Protein AF-0000000085950289 (afdb_homodimer)

Foldseek 3Di:
DVVVLVVLLLVLLLLLQLLVLLLCVLLVVLVPDDDPDPDPVVSVVVSVVVSCVGCSNVVSVVSNVVSVVSLVVSVVRDPPLASVLSSVLSNNVSNLVNCVVVPHPQDDPVSVVVSVVSNVVSVVSNVVD/DVVVLVVLLLVLLLLLQLLVLLLCVLLVVLVPDDDPDPDPVVSVVVSVVVSCVGCSNVVSVVSNVVSVVSLVVSVVRDPPLQRVLSSVLSNNVSNLVNCVVVPHPNDDPVSVVVSVVSNVVNVVSVVVD

Organism: Parascaris univalens (NCBI:txid6257)

Sequence (258 aa):
MLLCESISPVLVAVLWGATNPFIRAGSKTIEYADIGSSNHLTRLATKLWRTALCWRFSLPFALNQCASVLFVVALAKQPITFVVPTVNALTFLFTALTGRLMGENVVSAKLLIGSALILVGIVICCTAQMLLCESISPVLVAVLWGATNPFIRAGSKTIEYADIGSSNHLTRLATKLWRTALCWRFSLPFALNQCASVLFVVALAKQPITFVVPTVNALTFLFTALTGRLMGENVVSAKLLIGSALILVGIVICCTAQ

pLDDT: mean 83.9, std 13.76, range [30.39, 98.31]

Structure (mmCIF, N/CA/C/O backbone):
data_AF-0000000085950289-model_v1
#
loop_
_entity.id
_entity.type
_entity.pdbx_description
1 polymer 'Transmembrane protein 234'
#
loop_
_atom_site.group_PDB
_atom_site.id
_atom_site.type_symbol
_atom_site.label_atom_id
_atom_site.label_alt_id
_atom_site.label_comp_id
_atom_site.label_asym_id
_atom_site.label_entity_id
_atom_site.label_seq_id
_atom_site.pdbx_PDB_ins_code
_atom_site.Cartn_x
_atom_site.Cartn_y
_atom_site.Cartn_z
_atom_site.occupancy
_atom_site.B_iso_or_equiv
_atom_site.auth_seq_id
_atom_site.auth_comp_id
_atom_site.auth_asym_id
_atom_site.auth_atom_id
_atom_site.pdbx_PDB_model_num
ATOM 1 N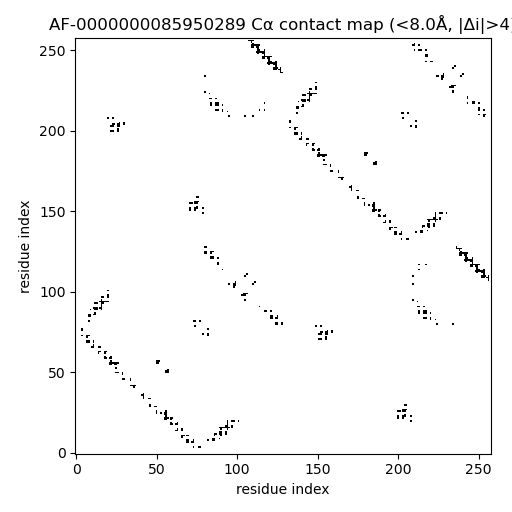 N . MET A 1 1 ? -15.922 -19.25 -7.156 1 31.31 1 MET A N 1
ATOM 2 C CA . MET A 1 1 ? -14.477 -19.297 -6.965 1 31.31 1 MET A CA 1
ATOM 3 C C . MET A 1 1 ? -13.82 -18.016 -7.477 1 31.31 1 MET A C 1
ATOM 5 O O . MET A 1 1 ? -12.906 -17.484 -6.84 1 31.31 1 MET A O 1
ATOM 9 N N . LEU A 1 2 ? -14.312 -17.469 -8.68 1 38.28 2 LEU A N 1
ATOM 10 C CA . LEU A 1 2 ? -13.93 -16.297 -9.445 1 38.28 2 LEU A CA 1
ATOM 11 C C . LEU A 1 2 ? -14.203 -15.023 -8.648 1 38.28 2 LEU A C 1
ATOM 13 O O . LEU A 1 2 ? -13.359 -14.125 -8.594 1 38.28 2 LEU A O 1
ATOM 17 N N . LEU A 1 3 ? -15.383 -14.992 -8.125 1 39.47 3 LEU A N 1
ATOM 18 C CA . LEU A 1 3 ? -15.898 -13.844 -7.398 1 39.47 3 LEU A CA 1
ATOM 19 C C . LEU A 1 3 ? -15.078 -13.578 -6.141 1 39.47 3 LEU A C 1
ATOM 21 O O . LEU A 1 3 ? -14.812 -12.43 -5.797 1 39.47 3 LEU A O 1
ATOM 25 N N . CYS A 1 4 ? -14.836 -14.703 -5.441 1 43.41 4 CYS A N 1
ATOM 26 C CA . CYS A 1 4 ? -14.094 -14.625 -4.188 1 43.41 4 CYS A CA 1
ATOM 27 C C . CYS A 1 4 ? -12.664 -14.156 -4.426 1 43.41 4 CYS A C 1
ATOM 29 O O . CYS A 1 4 ? -12.117 -13.391 -3.627 1 43.41 4 CYS A O 1
ATOM 31 N N . GLU A 1 5 ? -12.219 -14.609 -5.574 1 52.72 5 GLU A N 1
ATOM 32 C CA . GLU A 1 5 ? -10.844 -14.281 -5.941 1 52.72 5 GLU A CA 1
ATOM 33 C C . GLU A 1 5 ? -10.68 -12.781 -6.16 1 52.72 5 GLU A C 1
ATOM 35 O O . GLU A 1 5 ? -9.609 -12.227 -5.891 1 52.72 5 GLU A O 1
ATOM 40 N N . SER A 1 6 ? -11.82 -12.148 -6.613 1 62.25 6 SER A N 1
ATOM 41 C CA . SER A 1 6 ? -11.758 -10.711 -6.887 1 62.25 6 SER A CA 1
ATOM 42 C C . SER A 1 6 ? -12.086 -9.898 -5.641 1 62.25 6 SER A C 1
ATOM 44 O O . SER A 1 6 ? -11.898 -8.68 -5.621 1 62.25 6 SER A O 1
ATOM 46 N N . ILE A 1 7 ? -12.398 -10.562 -4.629 1 73.69 7 ILE A N 1
ATOM 47 C CA . ILE A 1 7 ? -12.859 -9.844 -3.447 1 73.69 7 ILE A CA 1
ATOM 48 C C . ILE A 1 7 ? -11.664 -9.383 -2.621 1 73.69 7 ILE A C 1
ATOM 50 O O . ILE A 1 7 ? -11.688 -8.297 -2.043 1 73.69 7 ILE A O 1
ATOM 54 N N . SER A 1 8 ? -10.633 -10.125 -2.701 1 88.06 8 SER A N 1
ATOM 55 C CA . SER A 1 8 ? -9.516 -9.828 -1.813 1 88.06 8 SER A CA 1
ATOM 56 C C . SER A 1 8 ? -8.859 -8.5 -2.17 1 88.06 8 SER A C 1
ATOM 58 O O . SER A 1 8 ? -8.672 -7.641 -1.303 1 88.06 8 SER A O 1
ATOM 60 N N . PRO A 1 9 ? -8.766 -8.242 -3.5 1 88.25 9 PRO A N 1
ATOM 61 C CA . PRO A 1 9 ? -8.156 -6.957 -3.838 1 88.25 9 PRO A CA 1
ATOM 62 C C . PRO A 1 9 ? -9.031 -5.77 -3.453 1 88.25 9 PRO A C 1
ATOM 64 O O . PRO A 1 9 ? -8.516 -4.734 -3.02 1 88.25 9 PRO A O 1
ATOM 67 N N . VAL A 1 10 ? -10.266 -5.934 -3.596 1 89.31 10 VAL A N 1
ATOM 68 C CA . VAL A 1 10 ? -11.188 -4.848 -3.275 1 89.31 10 VAL A CA 1
ATOM 69 C C . VAL A 1 10 ? -11.172 -4.59 -1.771 1 89.31 10 VAL A C 1
ATOM 71 O O . VAL A 1 10 ? -11.125 -3.438 -1.333 1 89.31 10 VAL A O 1
ATOM 74 N N . LEU A 1 11 ? -11.219 -5.609 -1.023 1 94.69 11 LEU A N 1
ATOM 75 C CA . LEU A 1 11 ? -11.203 -5.469 0.428 1 94.69 11 LEU A CA 1
ATOM 76 C C . LEU A 1 11 ? -9.906 -4.809 0.896 1 94.69 11 LEU A C 1
ATOM 78 O O . LEU A 1 11 ? -9.93 -3.959 1.787 1 94.69 11 LEU A O 1
ATOM 82 N N . VAL A 1 12 ? -8.781 -5.203 0.292 1 96.31 12 VAL A N 1
ATOM 83 C CA . VAL A 1 12 ? -7.5 -4.578 0.592 1 96.31 12 VAL A CA 1
ATOM 84 C C . VAL A 1 12 ? -7.578 -3.078 0.316 1 96.31 12 VAL A C 1
ATOM 86 O O . VAL A 1 12 ? -7.207 -2.266 1.164 1 96.31 12 VAL A O 1
ATOM 89 N N . ALA A 1 13 ? -8.141 -2.736 -0.831 1 93.25 13 ALA A N 1
ATOM 90 C CA . ALA A 1 13 ? -8.227 -1.342 -1.256 1 93.25 13 ALA A CA 1
ATOM 91 C C . ALA A 1 13 ? -9.125 -0.538 -0.321 1 93.25 13 ALA A C 1
ATOM 93 O O . ALA A 1 13 ? -8.82 0.612 0.004 1 93.25 13 ALA A O 1
ATOM 94 N N . VAL A 1 14 ? -10.18 -1.123 0.085 1 94.94 14 VAL A N 1
ATOM 95 C CA . VAL A 1 14 ? -11.094 -0.449 0.997 1 94.94 14 VAL A CA 1
ATOM 96 C C . VAL A 1 14 ? -10.398 -0.188 2.33 1 94.94 14 VAL A C 1
ATOM 98 O O . VAL A 1 14 ? -10.461 0.923 2.863 1 94.94 14 VAL A O 1
ATOM 101 N N . LEU A 1 15 ? -9.781 -1.153 2.885 1 97.12 15 LEU A N 1
ATOM 102 C CA . LEU A 1 15 ? -9.125 -1.027 4.18 1 97.12 15 LEU A CA 1
ATOM 103 C C . LEU A 1 15 ? -7.973 -0.028 4.105 1 97.12 15 LEU A C 1
ATOM 105 O O . LEU A 1 15 ? -7.879 0.88 4.934 1 97.12 15 LEU A O 1
ATOM 109 N N . TRP A 1 16 ? -7.121 -0.209 3.064 1 97.69 16 TRP A N 1
ATOM 110 C CA . TRP A 1 16 ? -6.039 0.754 2.895 1 97.69 16 TRP A CA 1
ATOM 111 C C . TRP A 1 16 ? -6.59 2.156 2.656 1 97.69 16 TRP A C 1
ATOM 113 O O . TRP A 1 16 ? -6.172 3.113 3.311 1 97.69 16 TRP A O 1
ATOM 123 N N . GLY A 1 17 ? -7.496 2.32 1.812 1 95.5 17 GLY A N 1
ATOM 124 C CA . GLY A 1 17 ? -8.062 3.611 1.45 1 95.5 17 GLY A CA 1
ATOM 125 C C . GLY A 1 17 ? -8.781 4.289 2.6 1 95.5 17 GLY A C 1
ATOM 126 O O . GLY A 1 17 ? -8.641 5.5 2.801 1 95.5 17 GLY A O 1
ATOM 127 N N . ALA A 1 18 ? -9.531 3.514 3.377 1 96.88 18 ALA A N 1
ATOM 128 C CA . ALA A 1 18 ? -10.297 4.066 4.488 1 96.88 18 ALA A CA 1
ATOM 129 C C . ALA A 1 18 ? -9.383 4.453 5.648 1 96.88 18 ALA A C 1
ATOM 131 O O . ALA A 1 18 ? -9.664 5.402 6.383 1 96.88 18 ALA A O 1
ATOM 132 N N . THR A 1 19 ? -8.305 3.803 5.82 1 97.94 19 THR A N 1
ATOM 133 C CA . THR A 1 19 ? -7.465 4.035 6.988 1 97.94 19 THR A CA 1
ATOM 134 C C . THR A 1 19 ? -6.453 5.145 6.715 1 97.94 19 THR A C 1
ATOM 136 O O . THR A 1 19 ? -6.008 5.832 7.637 1 97.94 19 THR A O 1
ATOM 139 N N . ASN A 1 20 ? -6.117 5.395 5.488 1 96.19 20 ASN A N 1
ATOM 140 C CA . ASN A 1 20 ? -5.062 6.34 5.129 1 96.19 20 ASN A CA 1
ATOM 141 C C . ASN A 1 20 ? -5.34 7.73 5.691 1 96.19 20 ASN A C 1
ATOM 143 O O . ASN A 1 20 ? -4.473 8.336 6.324 1 96.19 20 ASN A O 1
ATOM 147 N N . PRO A 1 21 ? -6.504 8.297 5.527 1 94.81 21 PRO A N 1
ATOM 148 C CA . PRO A 1 21 ? -6.754 9.633 6.082 1 94.81 21 PRO A CA 1
ATOM 149 C C . PRO A 1 21 ? -6.66 9.664 7.605 1 94.81 21 PRO A C 1
ATOM 151 O O . PRO A 1 21 ? -6.211 10.656 8.18 1 94.81 21 PRO A O 1
ATOM 154 N N . PHE A 1 22 ? -7.055 8.586 8.281 1 96.25 22 PHE A N 1
ATOM 155 C CA . PHE A 1 22 ? -6.941 8.508 9.734 1 96.25 22 PHE A CA 1
ATOM 156 C C . PHE A 1 22 ? -5.48 8.406 10.156 1 96.25 22 PHE A C 1
ATOM 158 O O . PHE A 1 22 ? -5.074 8.992 11.164 1 96.25 22 PHE A O 1
ATOM 165 N N . ILE A 1 23 ? -4.723 7.656 9.438 1 97.31 23 ILE A N 1
ATOM 166 C CA . ILE A 1 23 ? -3.293 7.535 9.688 1 97.31 23 ILE A CA 1
ATOM 167 C C . ILE A 1 23 ? -2.621 8.898 9.523 1 97.31 23 ILE A C 1
ATOM 169 O O . ILE A 1 23 ? -1.829 9.312 10.375 1 97.31 23 ILE A O 1
ATOM 173 N N . ARG A 1 24 ? -3.008 9.547 8.43 1 95 24 ARG A N 1
ATOM 174 C CA . ARG A 1 24 ? -2.471 10.883 8.203 1 95 24 ARG A CA 1
ATOM 175 C C . ARG A 1 24 ? -2.824 11.812 9.359 1 95 24 ARG A C 1
ATOM 177 O O . ARG A 1 24 ? -1.957 12.516 9.891 1 95 24 ARG A O 1
ATOM 184 N N . ALA A 1 25 ? -4.043 11.867 9.766 1 94 25 ALA A N 1
ATOM 185 C CA . ALA A 1 25 ? -4.504 12.758 10.828 1 94 25 ALA A CA 1
ATOM 186 C C . ALA A 1 25 ? -3.768 12.477 12.141 1 94 25 ALA A C 1
ATOM 188 O O . ALA A 1 25 ? -3.314 13.398 12.812 1 94 25 ALA A O 1
ATOM 189 N N . GLY A 1 26 ? -3.625 11.203 12.516 1 94.75 26 GLY A N 1
ATOM 190 C CA . GLY A 1 26 ? -2.949 10.82 13.742 1 94.75 26 GLY A CA 1
ATOM 191 C C . GLY A 1 26 ? -1.462 11.117 13.727 1 94.75 26 GLY A C 1
ATOM 192 O O . GLY A 1 26 ? -0.884 11.484 14.75 1 94.75 26 GLY A O 1
ATOM 193 N N . SER A 1 27 ? -0.857 10.938 12.586 1 95 27 SER A N 1
ATOM 194 C CA . SER A 1 27 ? 0.583 11.141 12.477 1 95 27 SER A CA 1
ATOM 195 C C . SER A 1 27 ? 0.92 12.625 12.352 1 95 27 SER A C 1
ATOM 197 O O . SER A 1 27 ? 1.953 13.078 12.852 1 95 27 SER A O 1
ATOM 199 N N . LYS A 1 28 ? 0.059 13.352 11.672 1 91.94 28 LYS A N 1
ATOM 200 C CA . LYS A 1 28 ? 0.274 14.773 11.445 1 91.94 28 LYS A CA 1
ATOM 201 C C . LYS A 1 28 ? 0.334 15.539 12.766 1 91.94 28 LYS A C 1
ATOM 203 O O . LYS A 1 28 ? 1.143 16.453 12.922 1 91.94 28 LYS A O 1
ATOM 208 N N . THR A 1 29 ? -0.482 15.109 13.688 1 89.44 29 THR A N 1
ATOM 209 C CA . THR A 1 29 ? -0.559 15.766 14.984 1 89.44 29 THR A CA 1
ATOM 210 C C . THR A 1 29 ? 0.776 15.672 15.719 1 89.44 29 THR A C 1
ATOM 212 O O . THR A 1 29 ? 1.229 16.641 16.328 1 89.44 29 THR A O 1
ATOM 215 N N . ILE A 1 30 ? 1.447 14.57 15.602 1 90.56 30 ILE A N 1
ATOM 216 C CA . ILE A 1 30 ? 2.686 14.344 16.328 1 90.56 30 ILE A CA 1
ATOM 217 C C . ILE A 1 30 ? 3.867 14.906 15.547 1 90.56 30 ILE A C 1
ATOM 219 O O . ILE A 1 30 ? 4.848 15.367 16.141 1 90.56 30 ILE A O 1
ATOM 223 N N . GLU A 1 31 ? 3.754 14.914 14.242 1 89.38 31 GLU A N 1
ATOM 224 C CA . GLU A 1 31 ? 4.812 15.43 13.375 1 89.38 31 GLU A CA 1
ATOM 225 C C . GLU A 1 31 ? 5.098 16.906 13.672 1 89.38 31 GLU A C 1
ATOM 227 O O . GLU A 1 31 ? 6.254 17.328 13.672 1 89.38 31 GLU A O 1
ATOM 232 N N . TYR A 1 32 ? 4.164 17.609 14.016 1 85.81 32 TYR A N 1
ATOM 233 C CA . TYR A 1 32 ? 4.332 19.047 14.203 1 85.81 32 TYR A CA 1
ATOM 234 C C . TYR A 1 32 ? 4.438 19.391 15.68 1 85.81 32 TYR A C 1
ATOM 236 O O . TYR A 1 32 ? 4.531 20.578 16.047 1 85.81 32 TYR A O 1
ATOM 244 N N . ALA A 1 33 ? 4.488 18.359 16.516 1 86.94 33 ALA A N 1
ATOM 245 C CA . ALA A 1 33 ? 4.746 18.594 17.922 1 86.94 33 ALA A CA 1
ATOM 246 C C . ALA A 1 33 ? 6.195 19 18.156 1 86.94 33 ALA A C 1
ATOM 248 O O . ALA A 1 33 ? 7.094 18.562 17.438 1 86.94 33 ALA A O 1
ATOM 249 N N . ASP A 1 34 ? 6.43 19.844 19.047 1 84.44 34 ASP A N 1
ATOM 250 C CA . ASP A 1 34 ? 7.77 20.344 19.359 1 84.44 34 ASP A CA 1
ATOM 251 C C . ASP A 1 34 ? 8.555 19.344 20.188 1 84.44 34 ASP A C 1
ATOM 253 O O . ASP A 1 34 ? 8.258 19.141 21.375 1 84.44 34 ASP A O 1
ATOM 257 N N . ILE A 1 35 ? 9.414 18.656 19.484 1 82.25 35 ILE A N 1
ATOM 258 C CA . ILE A 1 35 ? 10.297 17.719 20.156 1 82.25 35 ILE A CA 1
ATOM 259 C C . ILE A 1 35 ? 11.719 18.281 20.203 1 82.25 35 ILE A C 1
ATOM 261 O O . ILE A 1 35 ? 12.266 18.703 19.172 1 82.25 35 ILE A O 1
ATOM 265 N N . GLY A 1 36 ? 12.234 18.562 21.281 1 78.44 36 GLY A N 1
ATOM 266 C CA . GLY A 1 36 ? 13.43 19.297 21.625 1 78.44 36 GLY A CA 1
ATOM 267 C C . GLY A 1 36 ? 14.711 18.547 21.328 1 78.44 36 GLY A C 1
ATOM 268 O O . GLY A 1 36 ? 15.711 18.688 22.047 1 78.44 36 GLY A O 1
ATOM 269 N N . SER A 1 37 ? 14.758 17.766 20.266 1 78.31 37 SER A N 1
ATOM 270 C CA . SER A 1 37 ? 16.016 17.078 20.031 1 78.31 37 SER A CA 1
ATOM 271 C C . SER A 1 37 ? 16.812 17.75 18.906 1 78.31 37 SER A C 1
ATOM 273 O O . SER A 1 37 ? 16.234 18.234 17.938 1 78.31 37 SER A O 1
ATOM 275 N N . SER A 1 38 ? 18.094 17.828 19.156 1 81.25 38 SER A N 1
ATOM 276 C CA . SER A 1 38 ? 18.969 18.469 18.188 1 81.25 38 SER A CA 1
ATOM 277 C C . SER A 1 38 ? 19.297 17.531 17.047 1 81.25 38 SER A C 1
ATOM 279 O O . SER A 1 38 ? 19.547 17.969 15.914 1 81.25 38 SER A O 1
ATOM 281 N N . ASN A 1 39 ? 19.25 16.312 17.281 1 90.38 39 ASN A N 1
ATOM 282 C CA . ASN A 1 39 ? 19.609 15.328 16.266 1 90.38 39 ASN A CA 1
ATOM 283 C C . ASN A 1 39 ? 18.391 14.867 15.477 1 90.38 39 ASN A C 1
ATOM 285 O O . ASN A 1 39 ? 17.359 14.531 16.062 1 90.38 39 ASN A O 1
ATOM 289 N N . HIS A 1 40 ? 18.562 14.961 14.164 1 85.69 40 HIS A N 1
ATOM 290 C CA . HIS A 1 40 ? 17.453 14.648 13.258 1 85.69 40 HIS A CA 1
ATOM 291 C C . HIS A 1 40 ? 16.969 13.219 13.453 1 85.69 40 HIS A C 1
ATOM 293 O O . HIS A 1 40 ? 15.773 12.961 13.453 1 85.69 40 HIS A O 1
ATOM 299 N N . LEU A 1 41 ? 17.859 12.336 13.656 1 88.62 41 LEU A N 1
ATOM 300 C CA . LEU A 1 41 ? 17.516 10.922 13.773 1 88.62 41 LEU A CA 1
ATOM 301 C C . LEU A 1 41 ? 16.766 10.648 15.07 1 88.62 41 LEU A C 1
ATOM 303 O O . LEU A 1 41 ? 15.773 9.906 15.07 1 88.62 41 LEU A O 1
ATOM 307 N N . THR A 1 42 ? 17.234 11.234 16.109 1 90.5 42 THR A N 1
ATOM 308 C CA . THR A 1 42 ? 16.578 11.047 17.391 1 90.5 42 THR A CA 1
ATOM 309 C C . THR A 1 42 ? 15.188 11.695 17.375 1 90.5 42 THR A C 1
ATOM 311 O O . THR A 1 42 ? 14.25 11.164 17.969 1 90.5 42 THR A O 1
ATOM 314 N N . ARG A 1 43 ? 15.125 12.789 16.719 1 91.62 43 ARG A N 1
ATOM 315 C CA . ARG A 1 43 ? 13.844 13.477 16.609 1 91.62 43 ARG A CA 1
ATOM 316 C C . ARG A 1 43 ? 12.828 12.633 15.844 1 91.62 43 ARG A C 1
ATOM 318 O O . ARG A 1 43 ? 11.68 12.5 16.266 1 91.62 43 ARG A O 1
ATOM 325 N N . LEU A 1 44 ? 13.273 12.086 14.75 1 89.69 44 LEU A N 1
ATOM 326 C CA . LEU A 1 44 ? 12.406 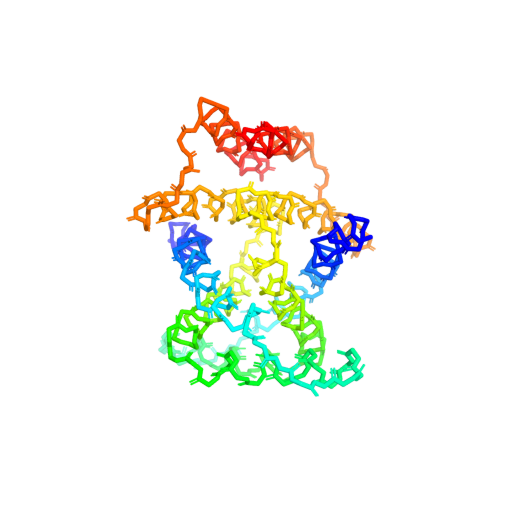11.234 13.953 1 89.69 44 LEU A CA 1
ATOM 327 C C . LEU A 1 44 ? 11.969 10.008 14.75 1 89.69 44 LEU A C 1
ATOM 329 O O . LEU A 1 44 ? 10.797 9.633 14.734 1 89.69 44 LEU A O 1
ATOM 333 N N . ALA A 1 45 ? 12.898 9.391 15.445 1 91.94 45 ALA A N 1
ATOM 334 C CA . ALA A 1 45 ? 12.602 8.195 16.219 1 91.94 45 ALA A CA 1
ATOM 335 C C . ALA A 1 45 ? 11.602 8.492 17.328 1 91.94 45 ALA A C 1
ATOM 337 O O . ALA A 1 45 ? 10.695 7.691 17.594 1 91.94 45 ALA A O 1
ATOM 338 N N . THR A 1 46 ? 11.789 9.602 17.953 1 93.12 46 THR A N 1
ATOM 339 C CA . THR A 1 46 ? 10.875 10 19.016 1 93.12 46 THR A CA 1
ATOM 340 C C . THR A 1 46 ? 9.477 10.258 18.469 1 93.12 46 THR A C 1
ATOM 342 O O . THR A 1 46 ? 8.484 9.836 19.047 1 93.12 46 THR A O 1
ATOM 345 N N . LYS A 1 47 ? 9.375 10.961 17.391 1 93.25 47 LYS A N 1
ATOM 346 C CA . LYS A 1 47 ? 8.086 11.242 16.766 1 93.25 47 LYS A CA 1
ATOM 347 C C . LYS A 1 47 ? 7.387 9.945 16.359 1 93.25 47 LYS A C 1
ATOM 349 O O . LYS A 1 47 ? 6.184 9.789 16.562 1 93.25 47 LYS A O 1
ATOM 354 N N . LEU A 1 48 ? 8.172 9.055 15.797 1 93.44 48 LEU A N 1
ATOM 355 C CA . LEU A 1 48 ? 7.605 7.773 15.398 1 93.44 48 LEU A CA 1
ATOM 356 C C . LEU A 1 48 ? 7.113 6.988 16.609 1 93.44 48 LEU A C 1
ATOM 358 O O . LEU A 1 48 ? 6.055 6.363 16.562 1 93.44 48 LEU A O 1
ATOM 362 N N . TRP A 1 49 ? 7.852 7.023 17.656 1 93.94 49 TRP A N 1
ATOM 363 C CA . TRP A 1 49 ? 7.477 6.309 18.875 1 93.94 49 TRP A CA 1
ATOM 364 C C . TRP A 1 49 ? 6.211 6.902 19.484 1 93.94 49 TRP A C 1
ATOM 366 O O . TRP A 1 49 ? 5.305 6.168 19.891 1 93.94 49 TRP A O 1
ATOM 376 N N . ARG A 1 50 ? 6.164 8.188 19.531 1 93.75 50 ARG A N 1
ATOM 377 C CA . ARG A 1 50 ? 4.988 8.867 20.078 1 93.75 50 ARG A CA 1
ATOM 378 C C . ARG A 1 50 ? 3.764 8.602 19.203 1 93.75 50 ARG A C 1
ATOM 380 O O . ARG A 1 50 ? 2.656 8.422 19.719 1 93.75 50 ARG A O 1
ATOM 387 N N . THR A 1 51 ? 3.979 8.641 17.906 1 94.44 51 THR A N 1
ATOM 388 C CA . THR A 1 51 ? 2.891 8.344 16.984 1 94.44 51 THR A CA 1
ATOM 389 C C . THR A 1 51 ? 2.357 6.934 17.203 1 94.44 51 THR A C 1
ATOM 391 O O . THR A 1 51 ? 1.145 6.719 17.25 1 94.44 51 THR A O 1
ATOM 394 N N . ALA A 1 52 ? 3.244 5.969 17.438 1 95 52 ALA A N 1
ATOM 395 C CA . ALA A 1 52 ? 2.863 4.57 17.625 1 95 52 ALA A CA 1
ATOM 396 C C . ALA A 1 52 ? 2.047 4.398 18.906 1 95 52 ALA A C 1
ATOM 398 O O . ALA A 1 52 ? 1.193 3.514 18.984 1 95 52 ALA A O 1
ATOM 399 N N . LEU A 1 53 ? 2.248 5.254 19.781 1 94.62 53 LEU A N 1
ATOM 400 C CA . LEU A 1 53 ? 1.563 5.152 21.062 1 94.62 53 LEU A CA 1
ATOM 401 C C . LEU A 1 53 ? 0.216 5.867 21.016 1 94.62 53 LEU A C 1
ATOM 403 O O . LEU A 1 53 ? -0.623 5.672 21.906 1 94.62 53 LEU A O 1
ATOM 407 N N . CYS A 1 54 ? -0.021 6.664 20.047 1 94.25 54 CYS A N 1
ATOM 408 C CA . CYS A 1 54 ? -1.284 7.375 19.875 1 94.25 54 CYS A CA 1
ATOM 409 C C . CYS A 1 54 ? -2.344 6.461 19.266 1 94.25 54 CYS A C 1
ATOM 411 O O . CYS A 1 54 ? -2.189 5.992 18.141 1 94.25 54 CYS A O 1
ATOM 413 N N . TRP A 1 55 ? -3.447 6.301 19.969 1 95.06 55 TRP A N 1
ATOM 414 C CA . TRP A 1 55 ? -4.473 5.355 19.531 1 95.06 55 TRP A CA 1
ATOM 415 C C . TRP A 1 55 ? -5.148 5.844 18.25 1 95.06 55 TRP A C 1
ATOM 417 O O . TRP A 1 55 ? -5.609 5.039 17.438 1 95.06 55 TRP A O 1
ATOM 427 N N . ARG A 1 56 ? -5.23 7.18 18.094 1 94.56 56 ARG A N 1
ATOM 428 C CA . ARG A 1 56 ? -5.816 7.746 16.875 1 94.56 56 ARG A CA 1
ATOM 429 C C . ARG A 1 56 ? -5.027 7.332 15.641 1 94.56 56 ARG A C 1
ATOM 431 O O . ARG A 1 56 ? -5.555 7.344 14.523 1 94.56 56 ARG A O 1
ATOM 438 N N . PHE A 1 57 ? -3.814 6.965 15.859 1 96.62 57 PHE A N 1
ATOM 439 C CA . PHE A 1 57 ? -2.945 6.48 14.797 1 96.62 57 PHE A CA 1
ATOM 440 C C . PHE A 1 57 ? -2.883 4.957 14.805 1 96.62 57 PHE A C 1
ATOM 442 O O . PHE A 1 57 ? -3.053 4.316 13.766 1 96.62 57 PHE A O 1
ATOM 449 N N . SER A 1 58 ? -2.578 4.402 15.992 1 97.25 58 SER A N 1
ATOM 450 C CA . SER A 1 58 ? -2.203 2.992 16.062 1 97.25 58 SER A CA 1
ATOM 451 C C . SER A 1 58 ? -3.357 2.092 15.633 1 97.25 58 SER A C 1
ATOM 453 O O . SER A 1 58 ? -3.137 1.031 15.047 1 97.25 58 SER A O 1
ATOM 455 N N . LEU A 1 59 ? -4.559 2.438 15.914 1 97.5 59 LEU A N 1
ATOM 456 C CA . LEU A 1 59 ? -5.695 1.605 15.531 1 97.5 59 LEU A CA 1
ATOM 457 C C . LEU A 1 59 ? -5.852 1.561 14.016 1 97.5 59 LEU A C 1
ATOM 459 O O . LEU A 1 59 ? -5.875 0.48 13.422 1 97.5 59 LEU A O 1
ATOM 463 N N . PRO A 1 60 ? -5.961 2.734 13.383 1 97.75 60 PRO A N 1
ATOM 464 C CA . PRO A 1 60 ? -6.047 2.68 11.922 1 97.75 60 PRO A CA 1
ATOM 465 C C . PRO A 1 60 ? -4.824 2.02 11.281 1 97.75 60 PRO A C 1
ATOM 467 O O . PRO A 1 60 ? -4.953 1.306 10.281 1 97.75 60 PRO A O 1
ATOM 470 N N . PHE A 1 61 ? -3.707 2.215 11.844 1 98.25 61 PHE A N 1
ATOM 471 C CA . PHE A 1 61 ? -2.498 1.616 11.289 1 98.25 61 PHE A CA 1
ATOM 472 C C . PHE A 1 61 ? -2.537 0.098 11.414 1 98.25 61 PHE A C 1
ATOM 474 O O . PHE A 1 61 ? -2.133 -0.619 10.5 1 98.25 61 PHE A O 1
ATOM 481 N N . ALA A 1 62 ? -2.953 -0.36 12.578 1 97.19 62 ALA A N 1
ATOM 482 C CA . ALA A 1 62 ? -3.078 -1.804 12.766 1 97.19 62 ALA A CA 1
ATOM 483 C C . ALA A 1 62 ? -4.043 -2.406 11.75 1 97.19 62 ALA A C 1
ATOM 485 O O . ALA A 1 62 ? -3.768 -3.463 11.18 1 97.19 62 ALA A O 1
ATOM 486 N N . LEU A 1 63 ? -5.133 -1.778 11.539 1 97.62 63 LEU A N 1
ATOM 487 C CA . LEU A 1 63 ? -6.086 -2.234 10.531 1 97.62 63 LEU A CA 1
ATOM 488 C C . LEU A 1 63 ? -5.469 -2.193 9.133 1 97.62 63 LEU A C 1
ATOM 490 O O . LEU A 1 63 ? -5.676 -3.107 8.336 1 97.62 63 LEU A O 1
ATOM 494 N N . ASN A 1 64 ? -4.758 -1.117 8.844 1 98.25 64 ASN A N 1
ATOM 495 C CA . ASN A 1 64 ? -4.039 -0.969 7.582 1 98.25 64 ASN A CA 1
ATOM 496 C C . ASN A 1 64 ? -3.07 -2.125 7.352 1 98.25 64 ASN A C 1
ATOM 498 O O . ASN A 1 64 ? -3.033 -2.699 6.262 1 98.25 64 ASN A O 1
ATOM 502 N N . GLN A 1 65 ? -2.367 -2.516 8.406 1 96.31 65 GLN A N 1
ATOM 503 C CA . GLN A 1 65 ? -1.395 -3.6 8.312 1 96.31 65 GLN A CA 1
ATOM 504 C C . GLN A 1 65 ? -2.088 -4.949 8.141 1 96.31 65 GLN A C 1
ATOM 506 O O . GLN A 1 65 ? -1.552 -5.848 7.496 1 96.31 65 GLN A O 1
ATOM 511 N N . CYS A 1 66 ? -3.256 -5.16 8.734 1 96.62 66 CYS A N 1
ATOM 512 C CA . CYS A 1 66 ? -4.039 -6.363 8.477 1 96.62 66 CYS A CA 1
ATOM 513 C C . CYS A 1 66 ? -4.367 -6.496 6.996 1 96.62 66 CYS A C 1
ATOM 515 O O . CYS A 1 66 ? -4.367 -7.602 6.453 1 96.62 66 CYS A O 1
ATOM 517 N N . ALA A 1 67 ? -4.633 -5.336 6.379 1 97.12 67 ALA A N 1
ATOM 518 C CA . ALA A 1 67 ? -4.887 -5.34 4.941 1 97.12 67 ALA A CA 1
ATOM 519 C C . ALA A 1 67 ? -3.66 -5.812 4.164 1 97.12 67 ALA A C 1
ATOM 521 O O . ALA A 1 67 ? -3.787 -6.43 3.105 1 97.12 67 ALA A O 1
ATOM 522 N N . SER A 1 68 ? -2.469 -5.531 4.656 1 97.12 68 SER A N 1
ATOM 523 C CA . SER A 1 68 ? -1.246 -5.984 4 1 97.12 68 SER A CA 1
ATOM 524 C C . SER A 1 68 ? -1.181 -7.508 3.949 1 97.12 68 SER A C 1
ATOM 526 O O . SER A 1 68 ? -0.688 -8.086 2.977 1 97.12 68 SER A O 1
ATOM 528 N N . VAL A 1 69 ? -1.649 -8.164 4.977 1 95.06 69 VAL A N 1
ATOM 529 C CA . VAL A 1 69 ? -1.703 -9.617 4.98 1 95.06 69 VAL A CA 1
ATOM 530 C C . VAL A 1 69 ? -2.668 -10.109 3.902 1 95.06 69 VAL A C 1
ATOM 532 O O . VAL A 1 69 ? -2.367 -11.055 3.174 1 95.06 69 VAL A O 1
ATOM 535 N N . LEU A 1 70 ? -3.824 -9.469 3.852 1 95.44 70 LEU A N 1
ATOM 536 C CA . LEU A 1 70 ? -4.785 -9.82 2.811 1 95.44 70 LEU A CA 1
ATOM 537 C C . LEU A 1 70 ? -4.199 -9.57 1.425 1 95.44 70 LEU A C 1
ATOM 539 O O . LEU A 1 70 ? -4.496 -10.312 0.481 1 95.44 70 LEU A O 1
ATOM 543 N N . PHE A 1 71 ? -3.451 -8.547 1.317 1 97.19 71 PHE A N 1
ATOM 544 C CA . PHE A 1 71 ? -2.775 -8.242 0.062 1 97.19 71 PHE A CA 1
ATOM 545 C C . PHE A 1 71 ? -1.853 -9.391 -0.346 1 97.19 71 PHE A C 1
ATOM 547 O O . PHE A 1 71 ? -1.783 -9.742 -1.523 1 97.19 71 PHE A O 1
ATOM 554 N N . VAL A 1 72 ? -1.142 -9.953 0.571 1 96 72 VAL A N 1
ATOM 555 C CA . VAL A 1 72 ? -0.261 -11.086 0.307 1 96 72 VAL A CA 1
ATOM 556 C C . VAL A 1 72 ? -1.072 -12.258 -0.253 1 96 72 VAL A C 1
ATOM 558 O O . VAL A 1 72 ? -0.647 -12.914 -1.202 1 96 72 VAL A O 1
ATOM 561 N N . VAL A 1 73 ? -2.219 -12.523 0.352 1 93.69 73 VAL A N 1
ATOM 562 C CA . VAL A 1 73 ? -3.1 -13.594 -0.114 1 93.69 73 VAL A CA 1
ATOM 563 C C . VAL A 1 73 ? -3.551 -13.305 -1.544 1 93.69 73 VAL A C 1
ATOM 565 O O . VAL A 1 73 ? -3.559 -14.195 -2.393 1 93.69 73 VAL A O 1
ATOM 568 N N . ALA A 1 74 ? -3.912 -12.07 -1.82 1 93.12 74 ALA A N 1
ATOM 569 C CA . ALA A 1 74 ? -4.328 -11.68 -3.164 1 93.12 74 ALA A CA 1
ATOM 570 C C . ALA A 1 74 ? -3.193 -11.867 -4.168 1 93.12 74 ALA A C 1
ATOM 572 O O . ALA A 1 74 ? -3.414 -12.359 -5.277 1 93.12 74 ALA A O 1
ATOM 573 N N . LEU A 1 75 ? -2.004 -11.5 -3.75 1 92.12 75 LEU A N 1
ATOM 574 C CA . LEU A 1 75 ? -0.832 -11.625 -4.609 1 92.12 75 LEU A CA 1
ATOM 575 C C . LEU A 1 75 ? -0.548 -13.094 -4.926 1 92.12 75 LEU A C 1
ATOM 577 O O . LEU A 1 75 ? -0.104 -13.414 -6.031 1 92.12 75 LEU A O 1
ATOM 581 N N . ALA A 1 76 ? -0.744 -13.945 -3.961 1 91.88 76 ALA A N 1
ATOM 582 C CA . ALA A 1 76 ? -0.456 -15.367 -4.137 1 91.88 76 ALA A CA 1
ATOM 583 C C . ALA A 1 76 ? -1.465 -16.016 -5.078 1 91.88 76 ALA A C 1
ATOM 585 O O . ALA A 1 76 ? -1.136 -16.984 -5.785 1 91.88 76 ALA A O 1
ATOM 586 N N . LYS A 1 77 ? -2.652 -15.484 -5.113 1 90.12 77 LYS A N 1
ATOM 587 C CA . LYS A 1 77 ? -3.744 -16.203 -5.77 1 90.12 77 LYS A CA 1
ATOM 588 C C . LYS A 1 77 ? -4.043 -15.602 -7.145 1 90.12 77 LYS A C 1
ATOM 590 O O . LYS A 1 77 ? -4.68 -16.25 -7.98 1 90.12 77 LYS A O 1
ATOM 595 N N . GLN A 1 78 ? -3.637 -14.406 -7.434 1 85.12 78 GLN A N 1
ATOM 596 C CA . GLN A 1 78 ? -3.967 -13.711 -8.672 1 85.12 78 GLN A CA 1
ATOM 597 C C . GLN A 1 78 ? -2.717 -13.133 -9.336 1 85.12 78 GLN A C 1
ATOM 599 O O . GLN A 1 78 ? -1.695 -12.938 -8.672 1 85.12 78 GLN A O 1
ATOM 604 N N . PRO A 1 79 ? -2.805 -12.93 -10.641 1 82.81 79 PRO A N 1
ATOM 605 C CA . PRO A 1 79 ? -1.655 -12.312 -11.312 1 82.81 79 PRO A CA 1
ATOM 606 C C . PRO A 1 79 ? -1.294 -10.945 -10.719 1 82.81 79 PRO A C 1
ATOM 608 O O . PRO A 1 79 ? -2.182 -10.141 -10.438 1 82.81 79 PRO A O 1
ATOM 611 N N . ILE A 1 80 ? -0.019 -10.805 -10.531 1 83.62 80 ILE A N 1
ATOM 612 C CA . ILE A 1 80 ? 0.5 -9.594 -9.891 1 83.62 80 ILE A CA 1
ATOM 613 C C . ILE A 1 80 ? 0.139 -8.375 -10.734 1 83.62 80 ILE A C 1
ATOM 615 O O . ILE A 1 80 ? -0.125 -7.297 -10.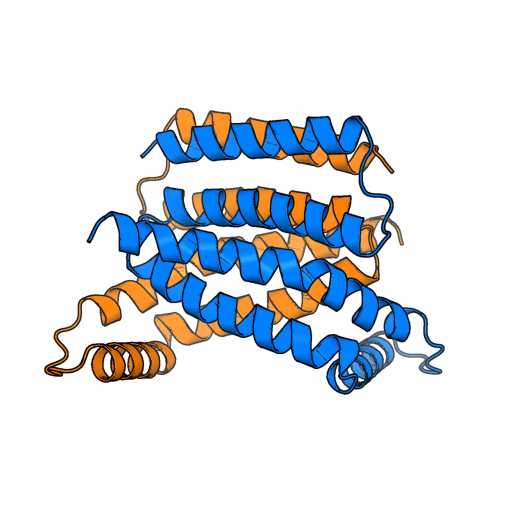195 1 83.62 80 ILE A O 1
ATOM 619 N N . THR A 1 81 ? 0.077 -8.445 -12.047 1 77.56 81 THR A N 1
ATOM 620 C CA . THR A 1 81 ? -0.23 -7.371 -12.984 1 77.56 81 THR A CA 1
ATOM 621 C C . THR A 1 81 ? -1.691 -6.949 -12.859 1 77.56 81 THR A C 1
ATOM 623 O O . THR A 1 81 ? -2.068 -5.863 -13.305 1 77.56 81 THR A O 1
ATOM 626 N N . PHE A 1 82 ? -2.389 -7.754 -12.227 1 76.62 82 PHE A N 1
ATOM 627 C CA . PHE A 1 82 ? -3.783 -7.422 -11.969 1 76.62 82 PHE A CA 1
ATOM 628 C C . PHE A 1 82 ? -3.947 -6.848 -10.562 1 76.62 82 PHE A C 1
ATOM 630 O O . PHE A 1 82 ? -4.605 -5.82 -10.383 1 76.62 82 PHE A O 1
ATOM 637 N N . VAL A 1 83 ? -3.424 -7.496 -9.594 1 86 83 VAL A N 1
ATOM 638 C CA . VAL A 1 83 ? -3.662 -7.164 -8.188 1 86 83 VAL A CA 1
ATOM 639 C C . VAL A 1 83 ? -3.127 -5.766 -7.891 1 86 83 VAL A C 1
ATOM 641 O O . VAL A 1 83 ? -3.84 -4.926 -7.336 1 86 83 VAL A O 1
ATOM 644 N N . VAL A 1 84 ? -1.954 -5.457 -8.312 1 86.12 84 VAL A N 1
ATOM 645 C CA . VAL A 1 84 ? -1.265 -4.246 -7.879 1 86.12 84 VAL A CA 1
ATOM 646 C C . VAL A 1 84 ? -1.952 -3.02 -8.477 1 86.12 84 VAL A C 1
ATOM 648 O O . VAL A 1 84 ? -2.355 -2.111 -7.746 1 86.12 84 VAL A O 1
ATOM 651 N N . PRO A 1 85 ? -2.152 -2.986 -9.695 1 78.62 85 PRO A N 1
ATOM 652 C CA . PRO A 1 85 ? -2.807 -1.786 -10.219 1 78.62 85 PRO A CA 1
ATOM 653 C C . PRO A 1 85 ? -4.246 -1.637 -9.734 1 78.62 85 PRO A C 1
ATOM 655 O O . PRO A 1 85 ? -4.719 -0.516 -9.523 1 78.62 85 PRO A O 1
ATOM 658 N N . THR A 1 86 ? -4.953 -2.697 -9.562 1 80.06 86 THR A N 1
ATOM 659 C CA . THR A 1 86 ? -6.336 -2.654 -9.102 1 80.06 86 THR A CA 1
ATOM 660 C C . THR A 1 86 ? -6.414 -2.131 -7.668 1 80.06 86 THR A C 1
ATOM 662 O O . THR A 1 86 ? -7.172 -1.203 -7.383 1 80.06 86 THR A O 1
ATOM 665 N N . VAL A 1 87 ? -5.641 -2.723 -6.836 1 88.56 87 VAL A N 1
ATOM 666 C CA . VAL A 1 87 ? -5.625 -2.314 -5.434 1 88.56 87 VAL A CA 1
ATOM 667 C C . VAL A 1 87 ? -5.172 -0.859 -5.324 1 88.56 87 VAL A C 1
ATOM 669 O O . VAL A 1 87 ? -5.77 -0.072 -4.586 1 88.56 87 VAL A O 1
ATOM 672 N N . ASN A 1 88 ? -4.164 -0.476 -6.035 1 84.69 88 ASN A N 1
ATOM 673 C CA . ASN A 1 88 ? -3.617 0.876 -5.973 1 84.69 88 ASN A CA 1
ATOM 674 C C . ASN A 1 88 ? -4.633 1.913 -6.441 1 84.69 88 ASN A C 1
ATOM 676 O O . ASN A 1 88 ? -4.801 2.957 -5.809 1 84.69 88 ASN A O 1
ATOM 680 N N . ALA A 1 89 ? -5.254 1.609 -7.48 1 78.12 89 ALA A N 1
ATOM 681 C CA . ALA A 1 89 ? -6.246 2.539 -8.016 1 78.12 89 ALA A CA 1
ATOM 682 C C . ALA A 1 89 ? -7.426 2.691 -7.059 1 78.12 89 ALA A C 1
ATOM 684 O O . ALA A 1 89 ? -7.848 3.811 -6.758 1 78.12 89 ALA A O 1
ATOM 685 N N . LEU A 1 90 ? -7.953 1.636 -6.641 1 83.12 90 LEU A N 1
ATOM 686 C CA . LEU A 1 90 ? -9.102 1.664 -5.746 1 83.12 90 LEU A CA 1
ATOM 687 C C . LEU A 1 90 ? -8.734 2.271 -4.395 1 83.12 90 LEU A C 1
ATOM 689 O O . LEU A 1 90 ? -9.547 2.949 -3.77 1 83.12 90 LEU A O 1
ATOM 693 N N . THR A 1 91 ? -7.523 1.959 -3.928 1 90.25 91 THR A N 1
ATOM 694 C CA . THR A 1 91 ? -7.055 2.584 -2.697 1 90.25 91 THR A CA 1
ATOM 695 C C . THR A 1 91 ? -7.102 4.105 -2.811 1 90.25 91 THR A C 1
ATOM 697 O O . THR A 1 91 ? -7.52 4.789 -1.872 1 90.25 91 THR A O 1
ATOM 700 N N . PHE A 1 92 ? -6.656 4.621 -3.904 1 84.5 92 PHE A N 1
ATOM 701 C CA . PHE A 1 92 ? -6.695 6.062 -4.102 1 84.5 92 PHE A CA 1
ATOM 702 C C . PHE A 1 92 ? -8.125 6.582 -4.02 1 84.5 92 PHE A C 1
ATOM 704 O O . PHE A 1 92 ? -8.383 7.605 -3.381 1 84.5 92 PHE A O 1
ATOM 711 N N . LEU A 1 93 ? -8.992 5.945 -4.68 1 80.81 93 LEU A N 1
ATOM 712 C CA . LEU A 1 93 ? -10.383 6.375 -4.691 1 80.81 93 LEU A CA 1
ATOM 713 C C . LEU A 1 93 ? -10.969 6.367 -3.285 1 80.81 93 LEU A C 1
ATOM 715 O O . LEU A 1 93 ? -11.617 7.332 -2.871 1 80.81 93 LEU A O 1
ATOM 719 N N . PHE A 1 94 ? -10.789 5.344 -2.559 1 88.69 94 PHE A N 1
ATOM 720 C CA . PHE A 1 94 ? -11.344 5.234 -1.215 1 88.69 94 PHE A CA 1
ATOM 721 C C . PHE A 1 94 ? -10.648 6.199 -0.263 1 88.69 94 PHE A C 1
ATOM 723 O O . PHE A 1 94 ? -11.273 6.711 0.672 1 88.69 94 PHE A O 1
ATOM 730 N N . THR A 1 95 ? -9.367 6.402 -0.51 1 90.31 95 THR A N 1
ATOM 731 C CA . THR A 1 95 ? -8.672 7.418 0.273 1 90.31 95 THR A CA 1
ATOM 732 C C . THR A 1 95 ? -9.305 8.789 0.058 1 90.31 95 THR A C 1
ATOM 734 O O . THR A 1 95 ? -9.547 9.531 1.017 1 90.31 95 THR A O 1
ATOM 737 N N . ALA A 1 96 ? -9.531 9.141 -1.179 1 83.94 96 ALA A N 1
ATOM 738 C CA . ALA A 1 96 ? -10.133 10.43 -1.506 1 83.94 96 ALA A CA 1
ATOM 739 C C . ALA A 1 96 ? -11.516 10.562 -0.88 1 83.94 96 ALA A C 1
ATOM 741 O O . ALA A 1 96 ? -11.859 11.609 -0.331 1 83.94 96 ALA A O 1
ATOM 742 N N . LEU A 1 97 ? -12.258 9.57 -1 1 85.38 97 LEU A N 1
ATOM 743 C CA . LEU A 1 97 ? -13.609 9.578 -0.453 1 85.38 97 LEU A CA 1
ATOM 744 C C . LEU A 1 97 ? -13.578 9.742 1.062 1 85.38 97 LEU A C 1
ATOM 746 O O . LEU A 1 97 ? -14.281 10.594 1.612 1 85.38 97 LEU A O 1
ATOM 750 N N . THR A 1 98 ? -12.82 8.922 1.708 1 92.31 98 THR A N 1
ATOM 751 C CA . THR A 1 98 ? -12.727 8.984 3.162 1 92.31 98 THR A CA 1
ATOM 752 C C . THR A 1 98 ? -12.141 10.32 3.609 1 92.31 98 THR A C 1
ATOM 754 O O . THR A 1 98 ? -12.594 10.906 4.594 1 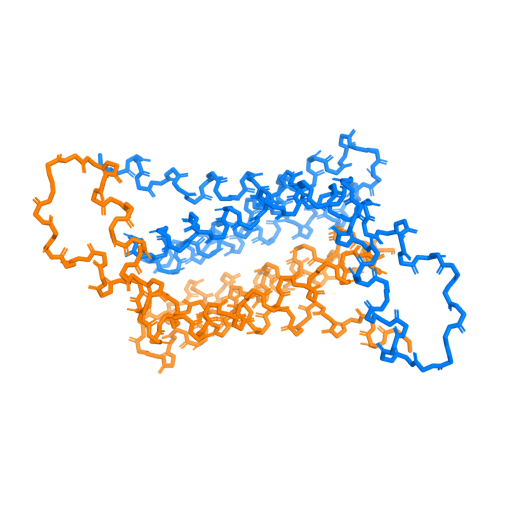92.31 98 THR A O 1
ATOM 757 N N . GLY A 1 99 ? -11.125 10.75 2.891 1 89 99 GLY A N 1
ATOM 758 C CA . GLY A 1 99 ? -10.57 12.055 3.188 1 89 99 GLY A CA 1
ATOM 759 C C . GLY A 1 99 ? -11.586 13.172 3.107 1 89 99 GLY A C 1
ATOM 760 O O . GLY A 1 99 ? -11.625 14.047 3.975 1 89 99 GLY A O 1
ATOM 761 N N . ARG A 1 100 ? -12.375 13.125 2.182 1 84.69 100 ARG A N 1
ATOM 762 C CA . ARG A 1 100 ? -13.43 14.125 2.035 1 84.69 100 ARG A CA 1
ATOM 763 C C . ARG A 1 100 ? -14.406 14.062 3.199 1 84.69 100 ARG A C 1
ATOM 765 O O . ARG A 1 100 ? -14.836 15.094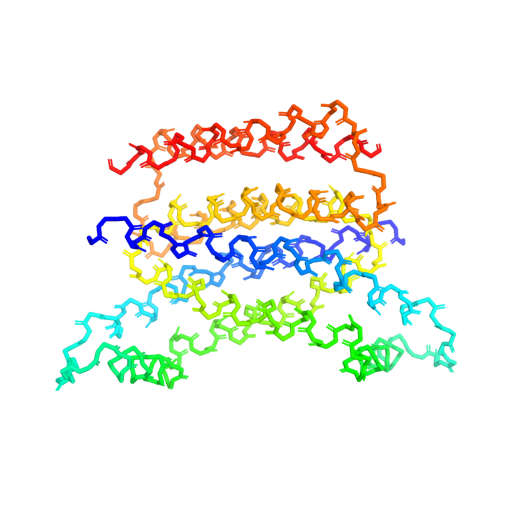 3.721 1 84.69 100 ARG A O 1
ATOM 772 N N . LEU A 1 101 ? -14.68 12.953 3.559 1 88.62 101 LEU A N 1
ATOM 773 C CA . LEU A 1 101 ? -15.602 12.766 4.672 1 88.62 101 LEU A CA 1
ATOM 774 C C . LEU A 1 101 ? -14.992 13.266 5.977 1 88.62 101 LEU A C 1
ATOM 776 O O . LEU A 1 101 ? -15.711 13.703 6.875 1 88.62 101 LEU A O 1
ATOM 780 N N . MET A 1 102 ? -13.695 13.203 6.035 1 90 102 MET A N 1
ATOM 781 C CA . MET A 1 102 ? -12.984 13.656 7.23 1 90 102 MET A CA 1
ATOM 782 C C . MET A 1 102 ? -12.727 15.156 7.176 1 90 102 MET A C 1
ATOM 784 O O . MET A 1 102 ? -12.133 15.719 8.094 1 90 102 MET A O 1
ATOM 788 N N . GLY A 1 103 ? -13.164 15.82 6.062 1 79.88 103 GLY A N 1
ATOM 789 C CA . GLY A 1 103 ? -13.078 17.266 5.984 1 79.88 103 GLY A CA 1
ATOM 790 C C . GLY A 1 103 ? -11.875 17.766 5.207 1 79.88 103 GLY A C 1
ATOM 791 O O . GLY A 1 103 ? -11.586 18.953 5.188 1 79.88 103 GLY A O 1
ATOM 792 N N . GLU A 1 104 ? -11.133 16.953 4.789 1 74.5 104 GLU A N 1
ATOM 793 C CA . GLU A 1 104 ? -10.008 17.375 3.957 1 74.5 104 GLU A CA 1
ATOM 794 C C . GLU A 1 104 ? -10.484 17.906 2.609 1 74.5 104 GLU A C 1
ATOM 796 O O . GLU A 1 104 ? -11.492 17.438 2.074 1 74.5 104 GLU A O 1
ATOM 801 N N . ASN A 1 105 ? -9.93 19.062 2.18 1 66.75 105 ASN A N 1
ATOM 802 C CA . ASN A 1 105 ? -10.25 19.562 0.848 1 66.75 105 ASN A CA 1
ATOM 803 C C . ASN A 1 105 ? -9.547 18.766 -0.239 1 66.75 105 ASN A C 1
ATOM 805 O O . ASN A 1 105 ? -8.359 18.969 -0.501 1 66.75 105 ASN A O 1
ATOM 809 N N . VAL A 1 106 ? -10.094 17.828 -0.703 1 61.47 106 VAL A N 1
ATOM 810 C CA . VAL A 1 106 ? -9.391 16.891 -1.568 1 61.47 106 VAL A CA 1
ATOM 811 C C . VAL A 1 106 ? -9.789 17.141 -3.023 1 61.47 106 VAL A C 1
ATOM 813 O O . VAL A 1 106 ? -9.18 16.578 -3.939 1 61.47 106 VAL A O 1
ATOM 816 N N . VAL A 1 107 ? -10.742 17.891 -3.295 1 60.28 107 VAL A N 1
ATOM 817 C CA . VAL A 1 107 ? -11.258 17.781 -4.656 1 60.28 107 VAL A CA 1
ATOM 818 C C . VAL A 1 107 ? -10.93 19.062 -5.434 1 60.28 107 VAL A C 1
ATOM 820 O O . VAL A 1 107 ? -11.289 20.156 -5.012 1 60.28 107 VAL A O 1
ATOM 823 N N . SER A 1 108 ? -9.789 19.062 -6.117 1 71.25 108 SER A N 1
ATOM 824 C CA . SER A 1 108 ? -9.586 20 -7.219 1 71.25 108 SER A CA 1
ATOM 825 C C . SER A 1 108 ? -9.742 19.312 -8.57 1 71.25 108 SER A C 1
ATOM 827 O O . SER A 1 108 ? -9.664 18.078 -8.656 1 71.25 108 SER A O 1
ATOM 829 N N . ALA A 1 109 ? -10.094 20.125 -9.539 1 73.69 109 ALA A N 1
ATOM 830 C CA . ALA A 1 109 ? -10.234 19.594 -10.883 1 73.69 109 ALA A CA 1
ATOM 831 C C . ALA A 1 109 ? -8.984 18.828 -11.305 1 73.69 109 ALA A C 1
ATOM 833 O O . ALA A 1 109 ? -9.07 17.797 -11.969 1 73.69 109 ALA A O 1
ATOM 834 N N . LYS A 1 110 ? -7.926 19.375 -10.93 1 74.56 110 LYS A N 1
ATOM 835 C CA . LYS A 1 110 ? -6.652 18.734 -11.273 1 74.56 110 LYS A CA 1
ATOM 836 C C . LYS A 1 110 ? -6.508 17.375 -10.602 1 74.56 110 LYS A C 1
ATOM 838 O O . LYS A 1 110 ? -6.055 16.422 -11.219 1 74.56 110 LYS A O 1
ATOM 843 N N . LEU A 1 111 ? -6.824 17.328 -9.328 1 69.38 111 LEU A N 1
ATOM 844 C CA . LEU A 1 111 ? -6.781 16.062 -8.625 1 69.38 111 LEU A CA 1
ATOM 845 C C . LEU A 1 111 ? -7.727 15.047 -9.266 1 69.38 111 LEU A C 1
ATOM 847 O O . LEU A 1 111 ? -7.379 13.875 -9.414 1 69.38 111 LEU A O 1
ATOM 851 N N . LEU A 1 112 ? -8.773 15.617 -9.648 1 70.75 112 LEU A N 1
ATOM 852 C CA . LEU A 1 112 ? -9.758 14.742 -10.273 1 70.75 112 LEU A CA 1
ATOM 853 C C . LEU A 1 112 ? -9.25 14.227 -11.617 1 70.75 112 LEU A C 1
ATOM 855 O O . LEU A 1 112 ? -9.375 13.039 -11.922 1 70.75 112 LEU A O 1
ATOM 859 N N . ILE A 1 113 ? -8.797 15.062 -12.375 1 77.62 113 ILE A N 1
ATOM 860 C CA . ILE A 1 113 ? -8.297 14.703 -13.703 1 77.62 113 ILE A CA 1
ATOM 861 C C . ILE A 1 113 ? -7.129 13.734 -13.562 1 77.62 113 ILE A C 1
ATOM 863 O O . ILE A 1 113 ? -7.086 12.703 -14.242 1 77.62 113 ILE A O 1
ATOM 867 N N . GLY A 1 114 ? -6.219 14.125 -12.734 1 74.81 114 GLY A N 1
ATOM 868 C CA . GLY A 1 114 ? -5.082 13.25 -12.508 1 74.81 114 GLY A CA 1
ATOM 869 C C . GLY A 1 114 ? -5.477 11.875 -12.008 1 74.81 114 GLY A C 1
ATOM 870 O O . GLY A 1 114 ? -4.965 10.859 -12.484 1 74.81 114 GLY A O 1
ATOM 871 N N . SER A 1 115 ? -6.418 11.867 -11.109 1 70.44 115 SER A N 1
ATOM 872 C CA . SER A 1 115 ? -6.906 10.602 -10.578 1 70.44 115 SER A CA 1
ATOM 873 C C . SER A 1 115 ? -7.574 9.766 -11.664 1 70.44 115 SER A C 1
ATOM 875 O O . SER A 1 115 ? -7.406 8.539 -11.703 1 70.44 115 SER A O 1
ATOM 877 N N . ALA A 1 116 ? -8.305 10.383 -12.438 1 74.38 116 ALA A N 1
ATOM 878 C CA . ALA A 1 116 ? -8.953 9.688 -13.547 1 74.38 116 ALA A CA 1
ATOM 879 C C . ALA A 1 116 ? -7.922 9.055 -14.477 1 74.38 116 ALA A C 1
ATOM 881 O O . ALA A 1 116 ? -8.078 7.902 -14.891 1 74.38 116 ALA A O 1
ATOM 882 N N . LEU A 1 117 ? -6.941 9.797 -14.789 1 78.06 117 LEU A N 1
ATOM 883 C CA . LEU A 1 117 ? -5.879 9.273 -15.648 1 78.06 117 LEU A CA 1
ATOM 884 C C . LEU A 1 117 ? -5.191 8.078 -14.992 1 78.06 117 LEU A C 1
ATOM 886 O O . LEU A 1 117 ? -4.902 7.086 -15.664 1 78.06 117 LEU A O 1
ATOM 890 N N . ILE A 1 118 ? -4.926 8.211 -13.766 1 68.88 118 ILE A N 1
ATOM 891 C CA . ILE A 1 118 ? -4.316 7.121 -13.016 1 68.88 118 ILE A CA 1
ATOM 892 C C . ILE A 1 118 ? -5.215 5.887 -13.086 1 68.88 118 ILE A C 1
ATOM 894 O O . ILE A 1 118 ? -4.75 4.789 -13.406 1 68.88 118 ILE A O 1
ATOM 898 N N . LEU A 1 119 ? -6.453 6.117 -12.906 1 69.81 119 LEU A N 1
ATOM 899 C CA . LEU A 1 119 ? -7.387 4.996 -12.906 1 69.81 119 LEU A CA 1
ATOM 900 C C . LEU A 1 119 ? -7.469 4.359 -14.289 1 69.81 119 LEU A C 1
ATOM 902 O O . LEU A 1 119 ? -7.484 3.133 -14.414 1 69.81 119 LEU A O 1
ATOM 906 N N . VAL A 1 120 ? -7.582 5.145 -15.258 1 76.88 120 VAL A N 1
ATOM 907 C CA . VAL A 1 120 ? -7.629 4.641 -16.625 1 76.88 120 VAL A CA 1
ATOM 908 C C . VAL A 1 120 ? -6.355 3.855 -16.922 1 76.88 120 VAL A C 1
ATOM 910 O O . VAL A 1 120 ? -6.41 2.779 -17.531 1 76.88 120 VAL A O 1
ATOM 913 N N . GLY A 1 121 ? -5.207 4.441 -16.594 1 73.94 121 GLY A N 1
ATOM 914 C CA . GLY A 1 121 ? -3.943 3.74 -16.766 1 73.94 121 GLY A CA 1
ATOM 915 C C . GLY A 1 121 ? -3.92 2.381 -16.094 1 73.94 121 GLY A C 1
ATOM 916 O O . GLY A 1 121 ? -3.438 1.405 -16.672 1 73.94 121 GLY A O 1
ATOM 917 N N . ILE A 1 122 ? -4.465 2.285 -14.969 1 66 122 ILE A N 1
ATOM 918 C CA . ILE A 1 122 ? -4.559 1.035 -14.227 1 66 122 ILE A CA 1
ATOM 919 C C . ILE A 1 122 ? -5.391 0.025 -15.008 1 66 122 ILE A C 1
ATOM 921 O O . ILE A 1 122 ? -4.992 -1.133 -15.164 1 66 122 ILE A O 1
ATOM 925 N N . VAL A 1 123 ? -6.512 0.492 -15.383 1 68.75 123 VAL A N 1
ATOM 926 C CA . VAL A 1 123 ? -7.418 -0.381 -16.125 1 68.75 123 VAL A CA 1
ATOM 927 C C . VAL A 1 123 ? -6.715 -0.917 -17.359 1 68.75 123 VAL A C 1
ATOM 929 O O . VAL A 1 123 ? -6.805 -2.107 -17.672 1 68.75 123 VAL A O 1
ATOM 932 N N . ILE A 1 124 ? -6.078 -0.079 -18.031 1 72.62 124 ILE A N 1
ATOM 933 C CA . ILE A 1 124 ? -5.367 -0.496 -19.234 1 72.62 124 ILE A CA 1
ATOM 934 C C . ILE A 1 124 ? -4.305 -1.531 -18.875 1 72.62 124 ILE A C 1
ATOM 936 O O . ILE A 1 124 ? -4.164 -2.553 -19.547 1 72.62 124 ILE A O 1
ATOM 940 N N . CYS A 1 125 ? -3.561 -1.323 -17.906 1 65.81 125 CYS A N 1
ATOM 941 C CA . CYS A 1 125 ? -2.527 -2.26 -17.469 1 65.81 125 CYS A CA 1
ATOM 942 C C . CYS A 1 125 ? -3.133 -3.611 -17.109 1 65.81 125 CYS A C 1
ATOM 944 O O . CYS A 1 125 ? -2.541 -4.656 -17.391 1 65.81 125 CYS A O 1
ATOM 946 N N . CYS A 1 126 ? -4.281 -3.535 -16.594 1 61.38 126 CYS A N 1
ATOM 947 C CA . CYS A 1 126 ? -4.934 -4.758 -16.125 1 61.38 126 CYS A CA 1
ATOM 948 C C . CYS A 1 126 ? -5.473 -5.559 -17.312 1 61.38 126 CYS A C 1
ATOM 950 O O . CYS A 1 126 ? -5.652 -6.773 -17.203 1 61.38 126 CYS A O 1
ATOM 952 N N . THR A 1 127 ? -5.797 -4.852 -18.266 1 63.94 127 THR A N 1
ATOM 953 C CA . THR A 1 127 ? -6.32 -5.57 -19.422 1 63.94 127 THR A CA 1
ATOM 954 C C . THR A 1 127 ? -5.18 -6.148 -20.266 1 63.94 127 THR A C 1
ATOM 956 O O . THR A 1 127 ? -5.422 -6.855 -21.234 1 63.94 127 THR A O 1
ATOM 959 N N . ALA A 1 128 ? -4.02 -5.777 -19.953 1 60.59 128 ALA A N 1
ATOM 960 C CA . ALA A 1 128 ? -2.875 -6.344 -20.672 1 60.59 128 ALA A CA 1
ATOM 961 C C . ALA A 1 128 ? -2.662 -7.805 -20.281 1 60.59 128 ALA A C 1
ATOM 963 O O . ALA A 1 128 ? -1.849 -8.5 -20.891 1 60.59 128 ALA A O 1
ATOM 964 N N . GLN A 1 129 ? -3.281 -8.383 -19.344 1 51.38 129 GLN A N 1
ATOM 965 C CA . GLN A 1 129 ? -3.152 -9.805 -19.047 1 51.38 129 GLN A CA 1
ATOM 966 C C . GLN A 1 129 ? -3.891 -10.648 -20.078 1 51.38 129 GLN A C 1
ATOM 968 O O . GLN A 1 129 ? -4.891 -10.211 -20.656 1 51.38 129 GLN A O 1
ATOM 973 N N . MET B 1 1 ? 14.758 21.297 1.294 1 30.39 1 MET B N 1
ATOM 974 C CA . MET B 1 1 ? 13.609 20.938 2.115 1 30.39 1 MET B CA 1
ATOM 975 C C . MET B 1 1 ? 12.516 20.281 1.27 1 30.39 1 MET B C 1
ATOM 977 O O . MET B 1 1 ? 11.914 19.297 1.685 1 30.39 1 MET B O 1
ATOM 981 N N . LEU B 1 2 ? 12.258 20.891 0.05 1 38.31 2 LEU B N 1
ATOM 982 C CA . LEU B 1 2 ? 11.305 20.516 -0.988 1 38.31 2 LEU B CA 1
ATOM 983 C C . LEU B 1 2 ? 11.641 19.156 -1.571 1 38.31 2 LEU B C 1
ATOM 985 O O . LEU B 1 2 ? 10.75 18.328 -1.776 1 38.31 2 LEU B O 1
ATOM 989 N N . LEU B 1 3 ? 12.891 18.984 -1.882 1 37.97 3 LEU B N 1
ATOM 990 C CA . LEU B 1 3 ? 13.414 17.781 -2.527 1 37.97 3 LEU B CA 1
ATOM 991 C C . LEU B 1 3 ? 13.266 16.578 -1.617 1 37.97 3 LEU B C 1
ATOM 993 O O . LEU B 1 3 ? 12.945 15.477 -2.086 1 37.97 3 LEU B O 1
ATOM 997 N N . CYS B 1 4 ? 13.648 16.797 -0.357 1 42.59 4 CYS B N 1
ATOM 998 C CA . CYS B 1 4 ? 13.602 15.727 0.629 1 42.59 4 CYS B CA 1
ATOM 999 C C . CYS B 1 4 ? 12.164 15.273 0.875 1 42.59 4 CYS B C 1
ATOM 1001 O O . CYS B 1 4 ? 11.906 14.078 1.032 1 42.59 4 CYS B O 1
ATOM 1003 N N . GLU B 1 5 ? 11.32 16.281 0.787 1 51.69 5 GLU B N 1
ATOM 1004 C CA . GLU B 1 5 ? 9.906 16.016 1.012 1 51.69 5 GLU B CA 1
ATOM 1005 C C . GLU B 1 5 ? 9.336 15.109 -0.069 1 51.69 5 GLU B C 1
ATOM 1007 O O . GLU B 1 5 ? 8.445 14.297 0.203 1 51.69 5 GLU B O 1
ATOM 1012 N N . SER B 1 6 ? 9.914 15.266 -1.3 1 58.06 6 SER B N 1
ATOM 1013 C CA . SER B 1 6 ? 9.422 14.461 -2.416 1 58.06 6 SER B CA 1
ATOM 1014 C C . SER B 1 6 ? 10.109 13.102 -2.467 1 58.06 6 SER B C 1
ATOM 1016 O O . SER B 1 6 ? 9.664 12.203 -3.184 1 58.06 6 SER B O 1
ATOM 1018 N N . ILE B 1 7 ? 11.047 12.938 -1.654 1 69.88 7 ILE B N 1
ATOM 1019 C CA . ILE B 1 7 ? 11.852 11.727 -1.757 1 69.88 7 ILE B CA 1
ATOM 1020 C C . ILE B 1 7 ? 11.141 10.578 -1.042 1 69.88 7 ILE B C 1
ATOM 1022 O O . ILE B 1 7 ? 11.195 9.43 -1.489 1 69.88 7 ILE B O 1
ATOM 1026 N N . SER B 1 8 ? 10.344 10.898 -0.09 1 84.75 8 SER B N 1
ATOM 1027 C CA . SER B 1 8 ? 9.781 9.836 0.736 1 84.75 8 SER B CA 1
ATOM 1028 C C . SER B 1 8 ? 8.766 9.016 -0.046 1 84.75 8 SER B C 1
ATOM 1030 O O . SER B 1 8 ? 8.844 7.781 -0.07 1 84.75 8 SER B O 1
ATOM 1032 N N . PRO B 1 9 ? 8 9.727 -0.884 1 85 9 PRO B N 1
ATOM 1033 C CA . PRO B 1 9 ? 7.035 8.93 -1.64 1 85 9 PRO B CA 1
ATOM 1034 C C . PRO B 1 9 ? 7.699 8.016 -2.67 1 85 9 PRO B C 1
ATOM 1036 O O . PRO B 1 9 ? 7.258 6.883 -2.877 1 85 9 PRO B O 1
ATOM 1039 N N . VAL B 1 10 ? 8.695 8.516 -3.25 1 84.31 10 VAL B N 1
ATOM 1040 C CA . VAL B 1 10 ? 9.391 7.738 -4.266 1 84.31 10 VAL B CA 1
ATOM 1041 C C . VAL B 1 10 ? 10.07 6.531 -3.619 1 84.31 10 VAL B C 1
ATOM 1043 O O . VAL B 1 10 ? 10 5.418 -4.141 1 84.31 10 VAL B O 1
ATOM 1046 N N . LEU B 1 11 ? 10.695 6.758 -2.557 1 92.69 11 LEU B N 1
ATOM 1047 C CA . LEU B 1 11 ? 11.367 5.668 -1.855 1 92.69 11 LEU B CA 1
ATOM 1048 C C . LEU B 1 11 ? 10.359 4.609 -1.414 1 92.69 11 LEU B C 1
ATOM 1050 O O . LEU B 1 11 ? 10.633 3.41 -1.523 1 92.69 11 LEU B O 1
ATOM 1054 N N . VAL B 1 12 ? 9.195 5.035 -0.91 1 95.25 12 VAL B N 1
ATOM 1055 C CA . VAL B 1 12 ? 8.125 4.113 -0.54 1 95.25 12 VAL B CA 1
ATOM 1056 C C . VAL B 1 12 ? 7.73 3.27 -1.749 1 95.25 12 VAL B C 1
ATOM 1058 O O . VAL B 1 12 ? 7.656 2.041 -1.659 1 95.25 12 VAL B O 1
ATOM 1061 N N . ALA B 1 13 ? 7.574 3.928 -2.854 1 89.94 13 ALA B N 1
ATOM 1062 C CA . ALA B 1 13 ? 7.137 3.26 -4.074 1 89.94 13 ALA B CA 1
ATOM 1063 C C . ALA B 1 13 ? 8.18 2.25 -4.551 1 89.94 13 ALA B C 1
ATOM 1065 O O . ALA B 1 13 ? 7.828 1.158 -5.008 1 89.94 13 ALA B O 1
ATOM 1066 N N . VAL B 1 14 ? 9.391 2.633 -4.48 1 92.06 14 VAL B N 1
ATOM 1067 C CA . VAL B 1 14 ? 10.461 1.739 -4.895 1 92.06 14 VAL B CA 1
ATOM 1068 C C . VAL B 1 14 ? 10.477 0.5 -4.004 1 92.06 14 VAL B C 1
ATOM 1070 O O . VAL B 1 14 ? 10.555 -0.627 -4.5 1 92.06 14 VAL B O 1
ATOM 1073 N N . LEU B 1 15 ? 10.438 0.676 -2.752 1 96.69 15 LEU B N 1
ATOM 1074 C CA . LEU B 1 15 ? 10.492 -0.436 -1.81 1 96.69 15 LEU B CA 1
ATOM 1075 C C . LEU B 1 15 ? 9.266 -1.339 -1.963 1 96.69 15 LEU B C 1
ATOM 1077 O O . LEU B 1 15 ? 9.406 -2.559 -2.086 1 96.69 15 LEU B O 1
ATOM 1081 N N . TRP B 1 16 ? 8.07 -0.704 -1.973 1 97.25 16 TRP B N 1
ATOM 1082 C CA . TRP B 1 16 ? 6.867 -1.5 -2.188 1 97.25 16 TRP B CA 1
ATOM 1083 C C . TRP B 1 16 ? 6.918 -2.203 -3.539 1 97.25 16 TRP B C 1
ATOM 1085 O O . TRP B 1 16 ? 6.688 -3.412 -3.625 1 97.25 16 TRP B O 1
ATOM 1095 N N . GLY B 1 17 ? 7.23 -1.544 -4.543 1 93.81 17 GLY B N 1
ATOM 1096 C CA . GLY B 1 17 ? 7.246 -2.082 -5.895 1 93.81 17 GLY B CA 1
ATOM 1097 C C . GLY B 1 17 ? 8.273 -3.182 -6.086 1 93.81 17 GLY B C 1
ATOM 1098 O O . GLY B 1 17 ? 7.992 -4.199 -6.719 1 93.81 17 GLY B O 1
ATOM 1099 N N . ALA B 1 18 ? 9.461 -2.975 -5.539 1 96 18 ALA B N 1
ATOM 1100 C CA . ALA B 1 18 ? 10.539 -3.951 -5.691 1 96 18 ALA B CA 1
ATOM 1101 C C . ALA B 1 18 ? 10.258 -5.211 -4.875 1 96 18 ALA B C 1
ATOM 1103 O O . ALA B 1 18 ? 10.648 -6.312 -5.27 1 96 18 ALA B O 1
ATOM 1104 N N . THR B 1 19 ? 9.578 -5.105 -3.807 1 97.88 19 THR B N 1
ATOM 1105 C CA . THR B 1 19 ? 9.398 -6.25 -2.922 1 97.88 19 THR B CA 1
ATOM 1106 C C . THR B 1 19 ? 8.172 -7.059 -3.328 1 97.88 19 THR B C 1
ATOM 1108 O O . THR B 1 19 ? 8.102 -8.266 -3.078 1 97.88 19 THR B O 1
ATOM 1111 N N . ASN B 1 20 ? 7.223 -6.477 -3.986 1 96.12 20 ASN B N 1
ATOM 1112 C CA . ASN B 1 20 ? 5.957 -7.121 -4.312 1 96.12 20 ASN B CA 1
ATOM 1113 C C . ASN B 1 20 ? 6.168 -8.414 -5.094 1 96.12 20 ASN B C 1
ATOM 1115 O O . ASN B 1 20 ? 5.621 -9.461 -4.734 1 96.12 20 ASN B O 1
ATOM 1119 N N . PRO B 1 21 ? 6.949 -8.43 -6.148 1 94.69 21 PRO B N 1
ATOM 1120 C CA . PRO B 1 21 ? 7.156 -9.68 -6.883 1 94.69 21 PRO B CA 1
ATOM 1121 C C . PRO B 1 21 ? 7.82 -10.766 -6.031 1 94.69 21 PRO B C 1
ATOM 1123 O O . PRO B 1 21 ? 7.516 -11.945 -6.184 1 94.69 21 PRO B O 1
ATOM 1126 N N . PHE B 1 22 ? 8.727 -10.383 -5.133 1 96.38 22 PHE B N 1
ATOM 1127 C CA . PHE B 1 22 ? 9.359 -11.344 -4.238 1 96.38 22 PHE B CA 1
ATOM 1128 C C . PHE B 1 22 ? 8.359 -11.883 -3.223 1 96.38 22 PHE B C 1
ATOM 1130 O O . PHE B 1 22 ? 8.383 -13.07 -2.887 1 96.38 22 PHE B O 1
ATOM 1137 N N . ILE B 1 23 ? 7.516 -11.039 -2.738 1 97.5 23 ILE B N 1
ATOM 1138 C CA . ILE B 1 23 ? 6.461 -11.445 -1.816 1 97.5 23 ILE B CA 1
ATOM 1139 C C . ILE B 1 23 ? 5.523 -12.43 -2.508 1 97.5 23 ILE B C 1
ATOM 1141 O O . ILE B 1 23 ? 5.188 -13.477 -1.944 1 97.5 23 ILE B O 1
ATOM 1145 N N . ARG B 1 24 ? 5.16 -12.055 -3.715 1 95.19 24 ARG B N 1
ATOM 1146 C CA . ARG B 1 24 ? 4.312 -12.961 -4.488 1 95.19 24 ARG B CA 1
ATOM 1147 C C . ARG B 1 24 ? 4.984 -14.32 -4.668 1 95.19 24 ARG B C 1
ATOM 1149 O O . ARG B 1 24 ? 4.367 -15.359 -4.438 1 95.19 24 ARG B O 1
ATOM 1156 N N . ALA B 1 25 ? 6.207 -14.336 -5.109 1 94.19 25 ALA B N 1
ATOM 1157 C CA . ALA B 1 25 ? 6.934 -15.57 -5.363 1 94.19 25 ALA B CA 1
ATOM 1158 C C . ALA B 1 25 ? 7.02 -16.422 -4.102 1 94.19 25 ALA B C 1
ATOM 1160 O O . ALA B 1 25 ? 6.777 -17.641 -4.141 1 94.19 25 ALA B O 1
ATOM 1161 N N . GLY B 1 26 ? 7.355 -15.836 -2.969 1 94.88 26 GLY B N 1
ATOM 1162 C CA . GLY B 1 26 ? 7.477 -16.562 -1.711 1 94.88 26 GLY B CA 1
ATOM 1163 C C . GLY B 1 26 ? 6.148 -17.078 -1.196 1 94.88 26 GLY B C 1
ATOM 1164 O O . GLY B 1 26 ? 6.086 -18.156 -0.612 1 94.88 26 GLY B O 1
ATOM 1165 N N . SER B 1 27 ? 5.109 -16.312 -1.371 1 95.25 27 SER B N 1
ATOM 1166 C CA . SER B 1 27 ? 3.797 -16.703 -0.866 1 95.25 27 SER B CA 1
ATOM 1167 C C . SER B 1 27 ? 3.135 -17.734 -1.783 1 95.25 27 SER B C 1
ATOM 1169 O O . SER B 1 27 ? 2.41 -18.609 -1.318 1 95.25 27 SER B O 1
ATOM 1171 N N . LYS B 1 28 ? 3.361 -17.578 -3.068 1 92.31 28 LYS B N 1
ATOM 1172 C CA . LYS B 1 28 ? 2.762 -18.469 -4.059 1 92.31 28 LYS B CA 1
ATOM 1173 C C . LYS B 1 28 ? 3.199 -19.906 -3.838 1 92.31 28 LYS B C 1
ATOM 1175 O O . LYS B 1 28 ? 2.398 -20.828 -3.982 1 92.31 28 LYS B O 1
ATOM 1180 N N . THR B 1 29 ? 4.434 -20.062 -3.463 1 89.62 29 THR B N 1
ATOM 1181 C CA . THR B 1 29 ? 4.996 -21.391 -3.248 1 89.62 29 THR B CA 1
ATOM 1182 C C . THR B 1 29 ? 4.258 -22.125 -2.129 1 89.62 29 THR B C 1
ATOM 1184 O O . THR B 1 29 ? 3.969 -23.312 -2.242 1 89.62 29 THR B O 1
ATOM 1187 N N . ILE B 1 30 ? 3.869 -21.406 -1.108 1 90.81 30 ILE B N 1
ATOM 1188 C CA . ILE B 1 30 ? 3.242 -22.031 0.057 1 90.81 30 ILE B CA 1
ATOM 1189 C C . ILE B 1 30 ? 1.737 -22.141 -0.174 1 90.81 30 ILE B C 1
ATOM 1191 O O . ILE B 1 30 ? 1.104 -23.094 0.307 1 90.81 30 ILE B O 1
ATOM 1195 N N . GLU B 1 31 ? 1.169 -21.234 -0.938 1 89.62 31 GLU B N 1
ATOM 1196 C CA . GLU B 1 31 ? -0.261 -21.234 -1.232 1 89.62 31 GLU B CA 1
ATOM 1197 C C . GLU B 1 31 ? -0.675 -22.516 -1.939 1 89.62 31 GLU B C 1
ATOM 1199 O O . GLU B 1 31 ? -1.742 -23.078 -1.661 1 89.62 31 GLU B O 1
ATOM 1204 N N . TYR B 1 32 ? 0.141 -23.047 -2.695 1 86.5 32 TYR B N 1
ATOM 1205 C CA . TYR B 1 32 ? -0.221 -24.203 -3.492 1 86.5 32 TYR B CA 1
ATOM 1206 C C . TYR B 1 32 ? 0.356 -25.484 -2.889 1 86.5 32 TYR B C 1
ATOM 1208 O O . TYR B 1 32 ? 0.207 -26.562 -3.455 1 86.5 32 TYR B O 1
ATOM 1216 N N . ALA B 1 33 ? 0.968 -25.312 -1.73 1 86.81 33 ALA B N 1
ATOM 1217 C CA . ALA B 1 33 ? 1.408 -26.5 -1.004 1 86.81 33 ALA B CA 1
ATOM 1218 C C . ALA B 1 33 ? 0.217 -27.266 -0.449 1 86.81 33 ALA B C 1
ATOM 1220 O O . ALA B 1 33 ? -0.806 -26.672 -0.094 1 86.81 33 ALA B O 1
ATOM 1221 N N . ASP B 1 34 ? 0.253 -28.531 -0.437 1 85.06 34 ASP B N 1
ATOM 1222 C CA . ASP B 1 34 ? -0.826 -29.391 0.039 1 85.06 34 ASP B CA 1
ATOM 1223 C C . ASP B 1 34 ? -0.853 -29.438 1.564 1 85.06 34 ASP B C 1
ATOM 1225 O O . ASP B 1 34 ? 0.003 -30.078 2.184 1 85.06 34 ASP B O 1
ATOM 1229 N N . ILE B 1 35 ? -1.774 -28.688 2.074 1 82.62 35 ILE B N 1
ATOM 1230 C CA . ILE B 1 35 ? -1.98 -28.688 3.52 1 82.62 35 ILE B CA 1
ATOM 1231 C C . ILE B 1 35 ? -3.273 -29.422 3.855 1 82.62 35 ILE B C 1
ATOM 1233 O O . ILE B 1 35 ? -4.332 -29.125 3.293 1 82.62 35 ILE B O 1
ATOM 1237 N N . GLY B 1 36 ? -3.24 -30.484 4.488 1 78.94 36 GLY B N 1
ATOM 1238 C CA . GLY B 1 36 ? -4.25 -31.5 4.754 1 78.94 36 GLY B CA 1
ATOM 1239 C C . GLY B 1 36 ? -5.301 -31.047 5.75 1 78.94 36 GLY B C 1
ATOM 1240 O O . GLY B 1 36 ? -5.812 -31.859 6.527 1 78.94 36 GLY B O 1
ATOM 1241 N N . SER B 1 37 ? -5.719 -29.797 5.73 1 79 37 SER B N 1
ATOM 1242 C CA . SER B 1 37 ? -6.746 -29.438 6.695 1 79 37 SER B CA 1
ATOM 1243 C C . SER B 1 37 ? -8.117 -29.328 6.027 1 79 37 SER B C 1
ATOM 1245 O O . SER B 1 37 ? -8.219 -28.875 4.887 1 79 37 SER B O 1
ATOM 1247 N N . SER B 1 38 ? -9.07 -29.812 6.758 1 81.75 38 SER B N 1
ATOM 1248 C CA . SER B 1 38 ? -10.43 -29.812 6.23 1 81.75 38 SER B CA 1
ATOM 1249 C C . SER B 1 38 ? -11.078 -28.438 6.418 1 81.75 38 SER B C 1
ATOM 1251 O O . SER B 1 38 ? -11.953 -28.047 5.633 1 81.75 38 SER B O 1
ATOM 1253 N N . ASN B 1 39 ? -10.664 -27.766 7.348 1 90.75 39 ASN B N 1
ATOM 1254 C CA . ASN B 1 39 ? -11.266 -26.469 7.645 1 90.75 39 ASN B CA 1
ATOM 1255 C C . ASN B 1 39 ? -10.531 -25.328 6.93 1 90.75 39 ASN B C 1
ATOM 1257 O O . ASN B 1 39 ? -9.297 -25.266 6.965 1 90.75 39 ASN B O 1
ATOM 1261 N N . HIS B 1 40 ? -11.359 -24.531 6.266 1 86.75 40 HIS B N 1
ATOM 1262 C CA . HIS B 1 40 ? -10.812 -23.453 5.453 1 86.75 40 HIS B CA 1
ATOM 1263 C C . HIS B 1 40 ? -10 -22.484 6.297 1 86.75 40 HIS B C 1
ATOM 1265 O O . HIS B 1 40 ? -8.93 -22.031 5.879 1 86.75 40 HIS B O 1
ATOM 1271 N N . LEU B 1 41 ? -10.438 -22.203 7.449 1 88.94 41 LEU B N 1
ATOM 1272 C CA . LEU B 1 41 ? -9.781 -21.219 8.305 1 88.94 41 LEU B CA 1
ATOM 1273 C C . LEU B 1 41 ? -8.445 -21.75 8.812 1 88.94 41 LEU B C 1
ATOM 1275 O O . LEU B 1 41 ? -7.453 -21.016 8.836 1 88.94 41 LEU B O 1
ATOM 1279 N N . THR B 1 42 ? -8.461 -22.953 9.203 1 90.75 42 THR B N 1
ATOM 1280 C CA . THR B 1 42 ? -7.223 -23.547 9.695 1 90.75 42 THR B CA 1
ATOM 1281 C C . THR B 1 42 ? -6.199 -23.688 8.562 1 90.75 42 THR B C 1
ATOM 1283 O O . THR B 1 42 ? -5 -23.516 8.781 1 90.75 42 THR B O 1
ATOM 1286 N N . ARG B 1 43 ? -6.703 -24 7.434 1 92 43 ARG B N 1
ATOM 1287 C CA . ARG B 1 43 ? -5.828 -24.125 6.273 1 92 43 ARG B CA 1
ATOM 1288 C C . ARG B 1 43 ? -5.172 -22.781 5.941 1 92 43 ARG B C 1
ATOM 1290 O O . ARG B 1 43 ? -3.965 -22.734 5.695 1 92 43 ARG B O 1
ATOM 1297 N N . LEU B 1 44 ? -5.988 -21.75 5.953 1 89.94 44 LEU B N 1
ATOM 1298 C CA . LEU B 1 44 ? -5.469 -20.422 5.676 1 89.94 44 LEU B CA 1
ATOM 1299 C C . LEU B 1 44 ? -4.445 -20 6.73 1 89.94 44 LEU B C 1
ATOM 1301 O O . LEU B 1 44 ? -3.385 -19.469 6.398 1 89.94 44 LEU B O 1
ATOM 1305 N N . ALA B 1 45 ? -4.738 -20.266 7.977 1 92.06 45 ALA B N 1
ATOM 1306 C CA . ALA B 1 45 ? -3.844 -19.891 9.07 1 92.06 45 ALA B CA 1
ATOM 1307 C C . ALA B 1 45 ? -2.512 -20.625 8.969 1 92.06 45 ALA B C 1
ATOM 1309 O O . ALA B 1 45 ? -1.452 -20.047 9.211 1 92.06 45 ALA B O 1
ATOM 1310 N N . THR B 1 46 ? -2.604 -21.859 8.625 1 93.12 46 THR B N 1
ATOM 1311 C CA . THR B 1 46 ? -1.393 -22.656 8.477 1 93.12 46 THR B CA 1
ATOM 1312 C C . THR B 1 46 ? -0.543 -22.156 7.316 1 93.12 46 THR B C 1
ATOM 1314 O O . THR B 1 46 ? 0.678 -22.031 7.441 1 93.12 46 THR B O 1
ATOM 1317 N N . LYS B 1 47 ? -1.16 -21.891 6.227 1 93.38 47 LYS B N 1
ATOM 1318 C CA . LYS B 1 47 ? -0.438 -21.359 5.07 1 93.38 47 LYS B CA 1
ATOM 1319 C C . LYS B 1 47 ? 0.224 -20.031 5.387 1 93.38 47 LYS B C 1
ATOM 1321 O O . LYS B 1 47 ? 1.375 -19.797 5.012 1 93.38 47 LYS B O 1
ATOM 1326 N N . LEU B 1 48 ? -0.509 -19.203 6.09 1 93.5 48 LEU B N 1
ATOM 1327 C CA . LEU B 1 48 ? 0.043 -17.906 6.465 1 93.5 48 LEU B CA 1
ATOM 1328 C C . LEU B 1 48 ? 1.228 -18.078 7.414 1 93.5 48 LEU B C 1
ATOM 1330 O O . LEU B 1 48 ? 2.229 -17.375 7.293 1 93.5 48 LEU B O 1
ATOM 1334 N N . TRP B 1 49 ? 1.12 -18.969 8.32 1 93.94 49 TRP B N 1
ATOM 1335 C CA . TRP B 1 49 ? 2.195 -19.219 9.273 1 93.94 49 TRP B CA 1
ATOM 1336 C C . TRP B 1 49 ? 3.432 -19.766 8.578 1 93.94 49 TRP B C 1
ATOM 1338 O O . TRP B 1 49 ? 4.551 -19.328 8.844 1 93.94 49 TRP B O 1
ATOM 1348 N N . ARG B 1 50 ? 3.232 -20.688 7.695 1 93.81 50 ARG B N 1
ATOM 1349 C CA . ARG B 1 50 ? 4.344 -21.266 6.945 1 93.81 50 ARG B CA 1
ATOM 1350 C C . ARG B 1 50 ? 4.996 -20.219 6.047 1 93.81 50 ARG B C 1
ATOM 1352 O O . ARG B 1 50 ? 6.219 -20.188 5.898 1 93.81 50 ARG B O 1
ATOM 1359 N N . THR B 1 51 ? 4.148 -19.422 5.449 1 94.5 51 THR B N 1
ATOM 1360 C CA . THR B 1 51 ? 4.668 -18.344 4.617 1 94.5 51 THR B CA 1
ATOM 1361 C C . THR B 1 51 ? 5.535 -17.391 5.445 1 94.5 51 THR B C 1
ATOM 1363 O O . THR B 1 51 ? 6.621 -17 5.012 1 94.5 51 THR B O 1
ATOM 1366 N N . ALA B 1 52 ? 5.105 -17.062 6.664 1 95.06 52 ALA B N 1
ATOM 1367 C CA . ALA B 1 52 ? 5.824 -16.141 7.535 1 95.06 52 ALA B CA 1
ATOM 1368 C C . ALA B 1 52 ? 7.184 -16.703 7.938 1 95.06 52 ALA B C 1
ATOM 1370 O O . ALA B 1 52 ? 8.133 -15.945 8.164 1 95.06 52 ALA B O 1
ATOM 1371 N N . LEU B 1 53 ? 7.281 -17.938 7.906 1 94.69 53 LEU B N 1
ATOM 1372 C CA . LEU B 1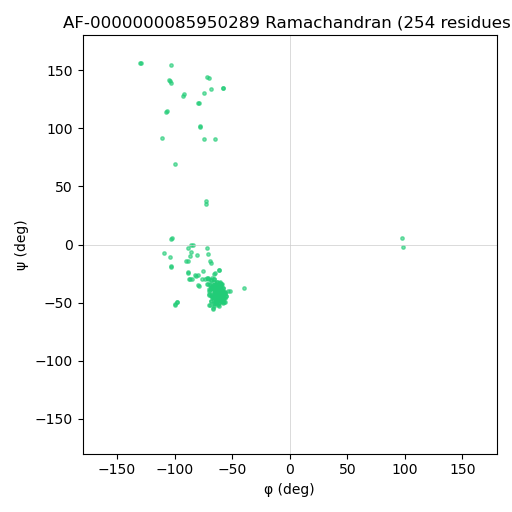 53 ? 8.516 -18.578 8.336 1 94.69 53 LEU B CA 1
ATOM 1373 C C . LEU B 1 53 ? 9.477 -18.75 7.156 1 94.69 53 LEU B C 1
ATOM 1375 O O . LEU B 1 53 ? 10.656 -19.031 7.352 1 94.69 53 LEU B O 1
ATOM 1379 N N . CYS B 1 54 ? 9 -18.594 5.977 1 94.31 54 CYS B N 1
ATOM 1380 C CA . CYS B 1 54 ? 9.828 -18.688 4.777 1 94.31 54 CYS B CA 1
ATOM 1381 C C . CYS B 1 54 ? 10.617 -17.406 4.555 1 94.31 54 CYS B C 1
ATOM 1383 O O . CYS B 1 54 ? 10.023 -16.344 4.34 1 94.31 54 CYS B O 1
ATOM 1385 N N . TRP B 1 55 ? 11.93 -17.531 4.516 1 95.12 55 TRP B N 1
ATOM 1386 C CA . TRP B 1 55 ? 12.781 -16.344 4.418 1 95.12 55 TRP B CA 1
ATOM 1387 C C . TRP B 1 55 ? 12.617 -15.672 3.062 1 95.12 55 TRP B C 1
ATOM 1389 O O . TRP B 1 55 ? 12.773 -14.453 2.947 1 95.12 55 TRP B O 1
ATOM 1399 N N . ARG B 1 56 ? 12.32 -16.469 2.018 1 94.56 56 ARG B N 1
ATOM 1400 C CA . ARG B 1 56 ? 12.094 -15.914 0.689 1 94.56 56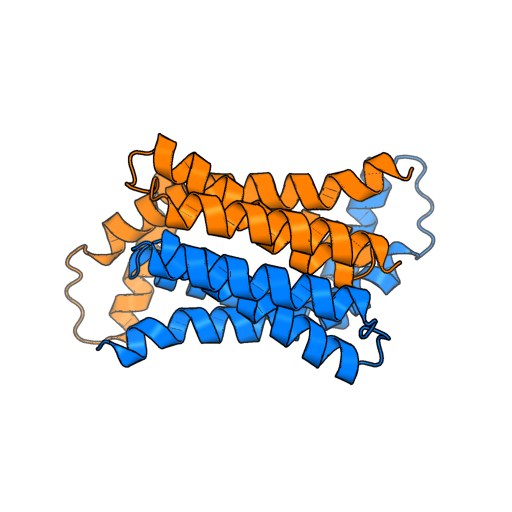 ARG B CA 1
ATOM 1401 C C . ARG B 1 56 ? 10.906 -14.961 0.69 1 94.56 56 ARG B C 1
ATOM 1403 O O . ARG B 1 56 ? 10.797 -14.094 -0.178 1 94.56 56 ARG B O 1
ATOM 1410 N N . PHE B 1 57 ? 10.07 -15.133 1.66 1 96.75 57 PHE B N 1
ATOM 1411 C CA . PHE B 1 57 ? 8.922 -14.258 1.842 1 96.75 57 PHE B CA 1
ATOM 1412 C C . PHE B 1 57 ? 9.195 -13.211 2.912 1 96.75 57 PHE B C 1
ATOM 1414 O O . PHE B 1 57 ? 8.961 -12.016 2.697 1 96.75 57 PHE B O 1
ATOM 1421 N N . SER B 1 58 ? 9.648 -13.688 4.074 1 97.25 58 SER B N 1
ATOM 1422 C CA . SER B 1 58 ? 9.672 -12.836 5.258 1 97.25 58 SER B CA 1
ATOM 1423 C C . SER B 1 58 ? 10.625 -11.656 5.074 1 97.25 58 SER B C 1
ATOM 1425 O O . SER B 1 58 ? 10.375 -10.562 5.586 1 97.25 58 SER B O 1
ATOM 1427 N N . LEU B 1 59 ? 11.703 -11.82 4.41 1 97.5 59 LEU B N 1
ATOM 1428 C CA . LEU B 1 59 ? 12.656 -10.734 4.215 1 97.5 59 LEU B CA 1
ATOM 1429 C C . LEU B 1 59 ? 12.047 -9.633 3.348 1 97.5 59 LEU B C 1
ATOM 1431 O O . LEU B 1 59 ? 12.008 -8.469 3.75 1 97.5 59 LEU B O 1
ATOM 1435 N N . PRO B 1 60 ? 11.562 -10.016 2.15 1 97.75 60 PRO B N 1
ATOM 1436 C CA . PRO B 1 60 ? 10.922 -8.961 1.354 1 97.75 60 PRO B CA 1
ATOM 1437 C C . PRO B 1 60 ? 9.727 -8.336 2.059 1 97.75 60 PRO B C 1
ATOM 1439 O O . PRO B 1 60 ? 9.5 -7.129 1.94 1 97.75 60 PRO B O 1
ATOM 1442 N N . PHE B 1 61 ? 9.031 -9.094 2.793 1 98.25 61 PHE B N 1
ATOM 1443 C CA . PHE B 1 61 ? 7.863 -8.562 3.49 1 98.25 61 PHE B CA 1
ATOM 1444 C C . PHE B 1 61 ? 8.281 -7.582 4.574 1 98.25 61 PHE B C 1
ATOM 1446 O O . PHE B 1 61 ? 7.641 -6.543 4.762 1 98.25 61 PHE B O 1
ATOM 1453 N N . ALA B 1 62 ? 9.297 -7.961 5.32 1 97.25 62 ALA B N 1
ATOM 1454 C CA . ALA B 1 62 ? 9.797 -7.051 6.344 1 97.25 62 ALA B CA 1
ATOM 1455 C C . ALA B 1 62 ? 10.242 -5.727 5.73 1 97.25 62 ALA B C 1
ATOM 1457 O O . ALA B 1 62 ? 9.953 -4.656 6.27 1 97.25 62 ALA B O 1
ATOM 1458 N N . LEU B 1 63 ? 10.93 -5.781 4.656 1 97.56 63 LEU B N 1
ATOM 1459 C CA . LEU B 1 63 ? 11.336 -4.57 3.949 1 97.56 63 LEU B CA 1
ATOM 1460 C C . LEU B 1 63 ? 10.117 -3.787 3.467 1 97.56 63 LEU B C 1
ATOM 1462 O O . LEU B 1 63 ? 10.094 -2.557 3.555 1 97.56 63 LEU B O 1
ATOM 1466 N N . ASN B 1 64 ? 9.133 -4.508 2.922 1 98.31 64 ASN B N 1
ATOM 1467 C CA . ASN B 1 64 ? 7.875 -3.91 2.484 1 98.31 64 ASN B CA 1
ATOM 1468 C C . ASN B 1 64 ? 7.191 -3.154 3.617 1 98.31 64 ASN B C 1
ATOM 1470 O O . A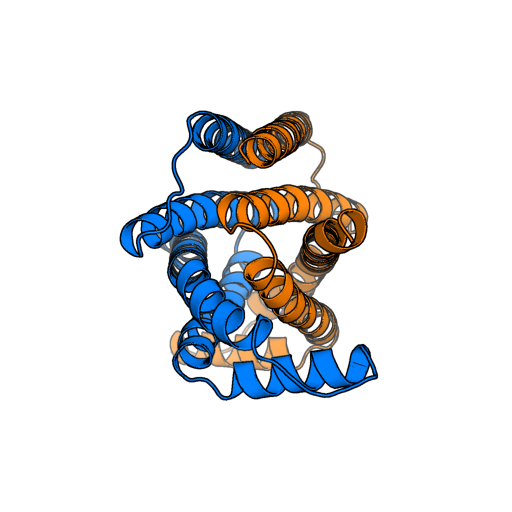SN B 1 64 ? 6.746 -2.018 3.434 1 98.31 64 ASN B O 1
ATOM 1474 N N . GLN B 1 65 ? 7.211 -3.744 4.816 1 96.38 65 GLN B N 1
ATOM 1475 C CA . GLN B 1 65 ? 6.578 -3.135 5.98 1 96.38 65 GLN B CA 1
ATOM 1476 C C . GLN B 1 65 ? 7.367 -1.922 6.461 1 96.38 65 GLN B C 1
ATOM 1478 O O . GLN B 1 65 ? 6.789 -0.965 6.984 1 96.38 65 GLN B O 1
ATOM 1483 N N . CYS B 1 66 ? 8.68 -1.93 6.355 1 96.5 66 CYS B N 1
ATOM 1484 C CA . CYS B 1 66 ? 9.469 -0.743 6.652 1 96.5 66 CYS B CA 1
ATOM 1485 C C . CYS B 1 66 ? 9.047 0.427 5.77 1 96.5 66 CYS B C 1
ATOM 1487 O O . CYS B 1 66 ? 9.023 1.572 6.223 1 96.5 66 CYS B O 1
ATOM 1489 N N . ALA B 1 67 ? 8.719 0.083 4.516 1 96.94 67 ALA B N 1
ATOM 1490 C CA . ALA B 1 67 ? 8.227 1.116 3.609 1 96.94 67 ALA B CA 1
ATOM 1491 C C . ALA B 1 67 ? 6.906 1.704 4.113 1 96.94 67 ALA B C 1
ATOM 1493 O O . ALA B 1 67 ? 6.625 2.885 3.896 1 96.94 67 ALA B O 1
ATOM 1494 N N . SER B 1 68 ? 6.094 0.916 4.781 1 97 68 SER B N 1
ATOM 1495 C CA . SER B 1 68 ? 4.84 1.415 5.336 1 97 68 SER B CA 1
ATOM 1496 C C . SER B 1 68 ? 5.09 2.5 6.379 1 97 68 SER B C 1
ATOM 1498 O O . SER B 1 68 ? 4.32 3.457 6.484 1 97 68 SER B O 1
ATOM 1500 N N . VAL B 1 69 ? 6.137 2.363 7.145 1 94.94 69 VAL B N 1
ATOM 1501 C CA . VAL B 1 69 ? 6.504 3.391 8.117 1 94.94 69 VAL B CA 1
ATOM 1502 C C . VAL B 1 69 ? 6.895 4.672 7.387 1 94.94 69 VAL B C 1
ATOM 1504 O O . VAL B 1 69 ? 6.492 5.77 7.785 1 94.94 69 VAL B O 1
ATOM 1507 N N . LEU B 1 70 ? 7.707 4.52 6.352 1 95.12 70 LEU B N 1
ATOM 1508 C CA . LEU B 1 70 ? 8.086 5.68 5.547 1 95.12 70 LEU B CA 1
ATOM 1509 C C . LEU B 1 70 ? 6.855 6.328 4.918 1 95.12 70 LEU B C 1
ATOM 1511 O O . LEU B 1 70 ? 6.805 7.551 4.762 1 95.12 70 LEU B O 1
ATOM 1515 N N . PHE B 1 71 ? 5.949 5.504 4.543 1 96.81 71 PHE B N 1
ATOM 1516 C CA . PHE B 1 71 ? 4.695 6.004 3.988 1 96.81 71 PHE B CA 1
ATOM 1517 C C . PHE B 1 71 ? 3.967 6.879 5 1 96.81 71 PHE B C 1
ATOM 1519 O O . PHE B 1 71 ? 3.412 7.922 4.641 1 96.81 71 PHE B O 1
ATOM 1526 N N . VAL B 1 72 ? 3.947 6.516 6.227 1 95.75 72 VAL B N 1
ATOM 1527 C CA . VAL B 1 72 ? 3.328 7.293 7.293 1 95.75 72 VAL B CA 1
ATOM 1528 C C . VAL B 1 72 ? 3.996 8.664 7.387 1 95.75 72 VAL B C 1
ATOM 1530 O O . VAL B 1 72 ? 3.318 9.688 7.535 1 95.75 72 VAL B O 1
ATOM 1533 N N . VAL B 1 73 ? 5.316 8.688 7.324 1 93 73 VAL B N 1
ATOM 1534 C CA . VAL B 1 73 ? 6.066 9.938 7.367 1 93 73 VAL B CA 1
ATOM 1535 C C . VAL B 1 73 ? 5.68 10.812 6.176 1 93 73 VAL B C 1
ATOM 1537 O O . VAL B 1 73 ? 5.465 12.016 6.328 1 93 73 VAL B O 1
ATOM 1540 N N . ALA B 1 74 ? 5.582 10.203 5.016 1 91.5 74 ALA B N 1
ATOM 1541 C CA . ALA B 1 74 ? 5.184 10.938 3.814 1 91.5 74 ALA B CA 1
ATOM 1542 C C . ALA B 1 74 ? 3.777 11.508 3.963 1 91.5 74 ALA B C 1
ATOM 1544 O O . ALA B 1 74 ? 3.527 12.656 3.59 1 91.5 74 ALA B O 1
ATOM 1545 N N . LEU B 1 75 ? 2.889 10.703 4.543 1 91.5 75 LEU B N 1
ATOM 1546 C CA . LEU B 1 75 ? 1.508 11.133 4.742 1 91.5 75 LEU B CA 1
ATOM 1547 C C . LEU B 1 75 ? 1.435 12.305 5.711 1 91.5 75 LEU B C 1
ATOM 1549 O O . LEU B 1 75 ? 0.582 13.18 5.566 1 91.5 75 LEU B O 1
ATOM 1553 N N . ALA B 1 76 ? 2.275 12.297 6.707 1 91.5 76 ALA B N 1
ATOM 1554 C CA . ALA B 1 76 ? 2.27 13.352 7.723 1 91.5 76 ALA B CA 1
ATOM 1555 C C . ALA B 1 76 ? 2.807 14.664 7.16 1 91.5 76 ALA B C 1
ATOM 1557 O O . ALA B 1 76 ? 2.4 15.742 7.594 1 91.5 76 ALA B O 1
ATOM 1558 N N . LYS B 1 77 ? 3.674 14.555 6.184 1 88.19 77 LYS B N 1
ATOM 1559 C CA . LYS B 1 77 ? 4.43 15.734 5.773 1 88.19 77 LYS B CA 1
ATOM 1560 C C . LYS B 1 77 ? 3.877 16.328 4.477 1 88.19 77 LYS B C 1
ATOM 1562 O O . LYS B 1 77 ? 4.145 17.484 4.148 1 88.19 77 LYS B O 1
ATOM 1567 N N . GLN B 1 78 ? 3.127 15.586 3.689 1 83.75 78 GLN B N 1
ATOM 1568 C CA . GLN B 1 78 ? 2.645 16.016 2.381 1 83.75 78 GLN B CA 1
ATOM 1569 C C . GLN B 1 78 ? 1.14 15.797 2.25 1 83.75 78 GLN B C 1
ATOM 1571 O O . GLN B 1 78 ? 0.561 14.984 2.979 1 83.75 78 GLN B O 1
ATOM 1576 N N . PRO B 1 79 ? 0.521 16.578 1.34 1 81.75 79 PRO B N 1
ATOM 1577 C CA . PRO B 1 79 ? -0.911 16.359 1.125 1 81.75 79 PRO B CA 1
ATOM 1578 C C . PRO B 1 79 ? -1.23 14.93 0.696 1 81.75 79 PRO B C 1
ATOM 1580 O O . PRO B 1 79 ? -0.524 14.359 -0.139 1 81.75 79 PRO B O 1
ATOM 1583 N N . ILE B 1 80 ? -2.252 14.43 1.339 1 83.69 80 ILE B N 1
ATOM 1584 C CA . ILE B 1 80 ? -2.656 13.047 1.111 1 83.69 80 ILE B CA 1
ATOM 1585 C C . ILE B 1 80 ? -3.037 12.852 -0.354 1 83.69 80 ILE B C 1
ATOM 1587 O O . ILE B 1 80 ? -2.795 11.789 -0.931 1 83.69 80 ILE B O 1
ATOM 1591 N N . THR B 1 81 ? -3.594 13.836 -1.077 1 77.56 81 THR B N 1
ATOM 1592 C CA . THR B 1 81 ? -4.02 13.812 -2.473 1 77.56 81 THR B CA 1
ATOM 1593 C C . THR B 1 81 ? -2.814 13.711 -3.402 1 77.56 81 THR B C 1
ATOM 1595 O O . THR B 1 81 ? -2.953 13.336 -4.57 1 77.56 81 THR B O 1
ATOM 1598 N N . PHE B 1 82 ? -1.733 13.977 -2.867 1 76.56 82 PHE B N 1
ATOM 1599 C CA . PHE B 1 82 ? -0.496 13.844 -3.627 1 76.56 82 PHE B CA 1
ATOM 1600 C C . PHE B 1 82 ? 0.189 12.523 -3.322 1 76.56 82 PHE B C 1
ATOM 1602 O O . PHE B 1 82 ? 0.608 11.805 -4.238 1 76.56 82 PHE B O 1
ATOM 1609 N N . VAL B 1 83 ? 0.351 12.195 -2.08 1 84.75 83 VAL B N 1
ATOM 1610 C CA . VAL B 1 83 ? 1.155 11.055 -1.655 1 84.75 83 VAL B CA 1
ATOM 1611 C C . VAL B 1 83 ? 0.532 9.758 -2.174 1 84.75 83 VAL B C 1
ATOM 1613 O O . VAL B 1 83 ? 1.212 8.945 -2.803 1 84.75 83 VAL B O 1
ATOM 1616 N N . VAL B 1 84 ? -0.758 9.57 -2.016 1 86.44 84 VAL B N 1
ATOM 1617 C CA . VAL B 1 84 ? -1.401 8.281 -2.264 1 86.44 84 VAL B CA 1
ATOM 1618 C C . VAL B 1 84 ? -1.381 7.973 -3.76 1 86.44 84 VAL B C 1
ATOM 1620 O O . VAL B 1 84 ? -0.878 6.93 -4.18 1 86.44 84 VAL B O 1
ATOM 1623 N N . PRO B 1 85 ? -1.818 8.844 -4.574 1 78.31 85 PRO B N 1
ATOM 1624 C CA . PRO B 1 85 ? -1.791 8.5 -5.996 1 78.31 85 PRO B CA 1
ATOM 1625 C C . PRO B 1 85 ? -0.373 8.367 -6.547 1 78.31 85 PRO B C 1
ATOM 1627 O O . PRO B 1 85 ? -0.119 7.527 -7.418 1 78.31 85 PRO B O 1
ATOM 1630 N N . THR B 1 86 ? 0.524 9.148 -6.082 1 78 86 THR B N 1
ATOM 1631 C CA . THR B 1 86 ? 1.903 9.102 -6.551 1 78 86 THR B CA 1
ATOM 1632 C C . THR B 1 86 ? 2.561 7.777 -6.164 1 78 86 THR B C 1
ATOM 1634 O O . THR B 1 86 ? 3.139 7.094 -7.008 1 78 86 THR B O 1
ATOM 1637 N N . VAL B 1 87 ? 2.482 7.469 -4.902 1 86.56 87 VAL B N 1
ATOM 1638 C CA . VAL B 1 87 ? 3.07 6.227 -4.414 1 86.56 87 VAL B CA 1
ATOM 1639 C C . VAL B 1 87 ? 2.424 5.035 -5.117 1 86.56 87 VAL B C 1
ATOM 1641 O O . VAL B 1 87 ? 3.117 4.109 -5.555 1 86.56 87 VAL B O 1
ATOM 1644 N N . ASN B 1 88 ? 1.124 5.016 -5.254 1 83.81 88 ASN B N 1
ATOM 1645 C CA . ASN B 1 88 ? 0.398 3.91 -5.871 1 83.81 88 ASN B CA 1
ATOM 1646 C C . ASN B 1 88 ? 0.792 3.729 -7.332 1 83.81 88 ASN B C 1
ATOM 1648 O O . ASN B 1 88 ? 1.018 2.604 -7.785 1 83.81 88 ASN B O 1
ATOM 1652 N N . ALA B 1 89 ? 0.861 4.793 -8.016 1 77 89 ALA B N 1
ATOM 1653 C CA . ALA B 1 89 ? 1.238 4.727 -9.422 1 77 89 ALA B CA 1
ATOM 1654 C C . ALA B 1 89 ? 2.666 4.211 -9.578 1 77 89 ALA B C 1
ATOM 1656 O O . ALA B 1 89 ? 2.924 3.314 -10.391 1 77 89 ALA B O 1
ATOM 1657 N N . LEU B 1 90 ? 3.561 4.785 -8.875 1 80.19 90 LEU B N 1
ATOM 1658 C CA . LEU B 1 90 ? 4.965 4.41 -8.984 1 80.19 90 LEU B CA 1
ATOM 1659 C C . LEU B 1 90 ? 5.191 2.986 -8.484 1 80.19 90 LEU B C 1
ATOM 1661 O O . LEU B 1 90 ? 6.043 2.266 -9.008 1 80.19 90 LEU B O 1
ATOM 1665 N N . THR B 1 91 ? 4.492 2.619 -7.426 1 88.5 91 THR B N 1
ATOM 1666 C CA . THR B 1 91 ? 4.582 1.242 -6.953 1 88.5 91 THR B CA 1
ATOM 1667 C C . THR B 1 91 ? 4.246 0.261 -8.07 1 88.5 91 THR B C 1
ATOM 1669 O O . THR B 1 91 ? 4.918 -0.76 -8.227 1 88.5 91 THR B O 1
ATOM 1672 N N . PHE B 1 92 ? 3.23 0.534 -8.789 1 84.12 92 PHE B N 1
ATOM 1673 C CA . PHE B 1 92 ? 2.863 -0.343 -9.898 1 84.12 92 PHE B CA 1
ATOM 1674 C C . PHE B 1 92 ? 4 -0.443 -10.906 1 84.12 92 PHE B C 1
ATOM 1676 O O . PHE B 1 92 ? 4.312 -1.532 -11.391 1 84.12 92 PHE B O 1
ATOM 1683 N N . LEU B 1 93 ? 4.512 0.672 -11.273 1 78.38 93 LEU B N 1
ATOM 1684 C CA . LEU B 1 93 ? 5.598 0.694 -12.25 1 78.38 93 LEU B CA 1
ATOM 1685 C C . LEU B 1 93 ? 6.781 -0.135 -11.766 1 78.38 93 LEU B C 1
ATOM 1687 O O . LEU B 1 93 ? 7.332 -0.943 -12.516 1 78.38 93 LEU B O 1
ATOM 1691 N N . PHE B 1 94 ? 7.207 0.047 -10.586 1 86.62 94 PHE B N 1
ATOM 1692 C CA . PHE B 1 94 ? 8.359 -0.667 -10.055 1 86.62 94 PHE B CA 1
ATOM 1693 C C . PHE B 1 94 ? 8.039 -2.145 -9.859 1 86.62 94 PHE B C 1
ATOM 1695 O O . PHE B 1 94 ? 8.914 -3 -10.008 1 86.62 94 PHE B O 1
ATOM 1702 N N . THR B 1 95 ? 6.793 -2.41 -9.492 1 89.62 95 THR B N 1
ATOM 1703 C CA . THR B 1 95 ? 6.379 -3.807 -9.422 1 89.62 95 THR B CA 1
ATOM 1704 C C . THR B 1 95 ? 6.52 -4.48 -10.789 1 89.62 95 THR B C 1
ATOM 1706 O O . THR B 1 95 ? 7.035 -5.598 -10.883 1 89.62 95 THR B O 1
ATOM 1709 N N . ALA B 1 96 ? 6.023 -3.838 -11.789 1 83.12 96 ALA B N 1
ATOM 1710 C CA . ALA B 1 96 ? 6.098 -4.383 -13.148 1 83.12 96 ALA B CA 1
ATOM 1711 C C . ALA B 1 96 ? 7.543 -4.594 -13.578 1 83.12 96 ALA B C 1
ATOM 1713 O O . ALA B 1 96 ? 7.879 -5.625 -14.164 1 83.12 96 ALA B O 1
ATOM 1714 N N . LEU B 1 97 ? 8.305 -3.645 -13.336 1 83.38 97 LEU B N 1
ATOM 1715 C CA . LEU B 1 97 ? 9.711 -3.717 -13.711 1 83.38 97 LEU B CA 1
ATOM 1716 C C . LEU B 1 97 ? 10.414 -4.867 -12.992 1 83.38 97 LEU B C 1
ATOM 1718 O O . LEU B 1 97 ? 11.086 -5.684 -13.625 1 83.38 97 LEU B O 1
ATOM 1722 N N . THR B 1 98 ? 10.273 -4.875 -11.703 1 90.94 98 THR B N 1
ATOM 1723 C CA . THR B 1 98 ? 10.914 -5.926 -10.922 1 90.94 98 THR B CA 1
ATOM 1724 C C . THR B 1 98 ? 10.352 -7.297 -11.289 1 90.94 98 THR B C 1
ATOM 1726 O O . THR B 1 98 ? 11.094 -8.273 -11.383 1 90.94 98 THR B O 1
ATOM 1729 N N . GLY B 1 99 ? 9.047 -7.352 -11.461 1 89 99 GLY B N 1
ATOM 1730 C CA . GLY B 1 99 ? 8.445 -8.594 -11.914 1 89 99 GLY B CA 1
ATOM 1731 C C . GLY B 1 99 ? 9.031 -9.094 -13.227 1 89 99 GLY B C 1
ATOM 1732 O O . GLY B 1 99 ? 9.312 -10.289 -13.367 1 89 99 GLY B O 1
ATOM 1733 N N . ARG B 1 100 ? 9.242 -8.258 -14.062 1 84.44 100 ARG B N 1
ATOM 1734 C CA . ARG B 1 100 ? 9.844 -8.617 -15.344 1 84.44 100 ARG B CA 1
ATOM 1735 C C . ARG B 1 100 ? 11.266 -9.148 -15.141 1 84.44 100 ARG B C 1
ATOM 1737 O O . ARG B 1 100 ? 11.656 -10.133 -15.773 1 84.44 100 ARG B O 1
ATOM 1744 N N . LEU B 1 101 ? 11.914 -8.531 -14.336 1 87.25 101 LEU B N 1
ATOM 1745 C CA . LEU B 1 101 ? 13.281 -8.953 -14.055 1 87.25 101 LEU B CA 1
ATOM 1746 C C . LEU B 1 101 ? 13.305 -10.328 -13.391 1 87.25 101 LEU B C 1
ATOM 1748 O O . LEU B 1 101 ? 14.266 -11.086 -13.562 1 87.25 101 LEU B O 1
ATOM 1752 N N . MET B 1 102 ? 12.25 -10.562 -12.68 1 90.62 102 MET B N 1
ATOM 1753 C CA . MET B 1 102 ? 12.141 -11.852 -12 1 90.62 102 MET B CA 1
ATOM 1754 C C . MET B 1 102 ? 11.578 -12.914 -12.945 1 90.62 102 MET B C 1
ATOM 1756 O O . MET B 1 102 ? 11.438 -14.078 -12.555 1 90.62 102 MET B O 1
ATOM 1760 N N . GLY B 1 103 ? 11.281 -12.445 -14.211 1 80.69 103 GLY B N 1
ATOM 1761 C CA . GLY B 1 103 ? 10.859 -13.406 -15.219 1 80.69 103 GLY B CA 1
ATOM 1762 C C . GLY B 1 103 ? 9.352 -13.484 -15.375 1 80.69 103 GLY B C 1
ATOM 1763 O O . GLY B 1 103 ? 8.836 -14.391 -16.031 1 80.69 103 GLY B O 1
ATOM 1764 N N . GLU B 1 104 ? 8.719 -12.656 -14.719 1 75.94 104 GLU B N 1
ATOM 1765 C CA . GLU B 1 104 ? 7.277 -12.617 -14.922 1 75.94 104 GLU B CA 1
ATOM 1766 C C . GLU B 1 104 ? 6.922 -11.961 -16.25 1 75.94 104 GLU B C 1
ATOM 1768 O O . GLU B 1 104 ? 7.629 -11.062 -16.719 1 75.94 104 GLU B O 1
ATOM 1773 N N . ASN B 1 105 ? 6.141 -12.477 -17.062 1 65.06 105 ASN B N 1
ATOM 1774 C CA . ASN B 1 105 ? 5.734 -11.883 -18.344 1 65.06 105 ASN B CA 1
ATOM 1775 C C . ASN B 1 105 ? 4.93 -10.602 -18.141 1 65.06 105 ASN B C 1
ATOM 1777 O O . ASN B 1 105 ? 3.777 -10.656 -17.703 1 65.06 105 ASN B O 1
ATOM 1781 N N . VAL B 1 106 ? 5.539 -9.508 -18.094 1 61.34 106 VAL B N 1
ATOM 1782 C CA . VAL B 1 106 ? 4.875 -8.242 -17.781 1 61.34 106 VAL B CA 1
ATOM 1783 C C . VAL B 1 106 ? 4.809 -7.367 -19.031 1 61.34 106 VAL B C 1
ATOM 1785 O O . VAL B 1 106 ? 4.16 -6.32 -19.031 1 61.34 106 VAL B O 1
ATOM 1788 N N . VAL B 1 107 ? 5.441 -7.707 -20.203 1 61.97 107 VAL B N 1
ATOM 1789 C CA . VAL B 1 107 ? 5.773 -6.719 -21.219 1 61.97 107 VAL B CA 1
ATOM 1790 C C . VAL B 1 107 ? 4.727 -6.75 -22.328 1 61.97 107 VAL B C 1
ATOM 1792 O O . VAL B 1 107 ? 4.734 -7.648 -23.172 1 61.97 107 VAL B O 1
ATOM 1795 N N . SER B 1 108 ? 3.521 -6.289 -21.953 1 68.12 108 SER B N 1
ATOM 1796 C CA . SER B 1 108 ? 2.576 -6.031 -23.031 1 68.12 108 SER B CA 1
ATOM 1797 C C . SER B 1 108 ? 2.432 -4.535 -23.281 1 68.12 108 SER B C 1
ATOM 1799 O O . SER B 1 108 ? 2.645 -3.719 -22.391 1 68.12 108 SER B O 1
ATOM 1801 N N . ALA B 1 109 ? 2.318 -4.172 -24.609 1 72.88 109 ALA B N 1
ATOM 1802 C CA . ALA B 1 109 ? 2.045 -2.797 -25.031 1 72.88 109 ALA B CA 1
ATOM 1803 C C . ALA B 1 109 ? 1.021 -2.139 -24.109 1 72.88 109 ALA B C 1
ATOM 1805 O O . ALA B 1 109 ? 1.139 -0.954 -23.781 1 72.88 109 ALA B O 1
ATOM 1806 N N . LYS B 1 110 ? 0.17 -2.855 -23.734 1 72.56 110 LYS B N 1
ATOM 1807 C CA . LYS B 1 110 ? -0.874 -2.355 -22.844 1 72.56 110 LYS B CA 1
ATOM 1808 C C . LYS B 1 110 ? -0.289 -1.916 -21.5 1 72.56 110 LYS B C 1
ATOM 1810 O O . LYS B 1 110 ? -0.661 -0.867 -20.969 1 72.56 110 LYS B O 1
ATOM 1815 N N . LEU B 1 111 ? 0.66 -2.715 -21.016 1 68.25 111 LEU B N 1
ATOM 1816 C CA . LEU B 1 111 ? 1.308 -2.363 -19.75 1 68.25 111 LEU B CA 1
ATOM 1817 C C . LEU B 1 111 ? 2.08 -1.056 -19.891 1 68.25 111 LEU B C 1
ATOM 1819 O O . LEU B 1 111 ? 2.033 -0.209 -18.984 1 68.25 111 LEU B O 1
ATOM 1823 N N . LEU B 1 112 ? 2.639 -0.961 -21.047 1 71.62 112 LEU B N 1
ATOM 1824 C CA . LEU B 1 112 ? 3.414 0.251 -21.297 1 71.62 112 LEU B CA 1
ATOM 1825 C C . LEU B 1 112 ? 2.506 1.472 -21.375 1 71.62 112 LEU B C 1
ATOM 1827 O O . LEU B 1 112 ? 2.799 2.512 -20.781 1 71.62 112 LEU B O 1
ATOM 1831 N N . ILE B 1 113 ? 1.513 1.438 -22.062 1 78.5 113 ILE B N 1
ATOM 1832 C CA . ILE B 1 113 ? 0.57 2.537 -22.234 1 78.5 113 ILE B CA 1
ATOM 1833 C C . ILE B 1 113 ? -0.083 2.879 -20.906 1 78.5 113 ILE B C 1
ATOM 1835 O O . ILE B 1 113 ? -0.17 4.051 -20.531 1 78.5 113 ILE B O 1
ATOM 1839 N N . GLY B 1 114 ? -0.494 1.877 -20.234 1 73.62 114 GLY B N 1
ATOM 1840 C CA . GLY B 1 114 ? -1.107 2.09 -18.938 1 73.62 114 GLY B CA 1
ATOM 1841 C C . GLY B 1 114 ? -0.181 2.764 -17.938 1 73.62 114 GLY B C 1
ATOM 1842 O O . GLY B 1 114 ? -0.581 3.705 -17.25 1 73.62 114 GLY B O 1
ATOM 1843 N N . SER B 1 115 ? 1.051 2.336 -17.938 1 70.69 115 SER B N 1
ATOM 1844 C CA . SER B 1 115 ? 2.033 2.92 -17.031 1 70.69 115 SER B CA 1
ATOM 1845 C C . SER B 1 115 ? 2.283 4.387 -17.359 1 70.69 115 SER B C 1
ATOM 1847 O O . SER B 1 115 ? 2.432 5.215 -16.453 1 70.69 115 SER B O 1
ATOM 1849 N N . ALA B 1 116 ? 2.377 4.711 -18.578 1 76.81 116 ALA B N 1
ATOM 1850 C CA . ALA B 1 116 ? 2.562 6.094 -19.016 1 76.81 116 ALA B CA 1
ATOM 1851 C C . ALA B 1 116 ? 1.415 6.977 -18.531 1 76.81 116 ALA B C 1
ATOM 1853 O O . ALA B 1 116 ? 1.641 8.086 -18.047 1 76.81 116 ALA B O 1
ATOM 1854 N N . LEU B 1 117 ? 0.247 6.52 -18.609 1 77.81 117 LEU B N 1
ATOM 1855 C CA . LEU B 1 117 ? -0.925 7.262 -18.156 1 77.81 117 LEU B CA 1
ATOM 1856 C C . LEU B 1 117 ? -0.893 7.465 -16.641 1 77.81 117 LEU B C 1
ATOM 1858 O O . LEU B 1 117 ? -1.217 8.547 -16.156 1 77.81 117 LEU B O 1
ATOM 1862 N N . ILE B 1 118 ? -0.51 6.457 -15.945 1 68.94 118 ILE B N 1
ATOM 1863 C CA . ILE B 1 118 ? -0.398 6.539 -14.492 1 68.94 118 ILE B CA 1
ATOM 1864 C C . ILE B 1 118 ? 0.616 7.613 -14.117 1 68.94 118 ILE B C 1
ATOM 1866 O O . ILE B 1 118 ? 0.333 8.477 -13.281 1 68.94 118 ILE B O 1
ATOM 1870 N N . LEU B 1 119 ? 1.694 7.668 -14.82 1 69.94 119 LEU B N 1
ATOM 1871 C CA . LEU B 1 119 ? 2.746 8.633 -14.523 1 69.94 119 LEU B CA 1
ATOM 1872 C C . LEU B 1 119 ? 2.275 10.055 -14.82 1 69.94 119 LEU B C 1
ATOM 1874 O O . LEU B 1 119 ? 2.506 10.969 -14.023 1 69.94 119 LEU B O 1
ATOM 1878 N N . VAL B 1 120 ? 1.629 10.273 -15.906 1 79.38 120 VAL B N 1
ATOM 1879 C CA . VAL B 1 120 ? 1.102 11.578 -16.281 1 79.38 120 VAL B CA 1
ATOM 1880 C C . VAL B 1 120 ? 0.058 12.031 -15.266 1 79.38 120 VAL B C 1
ATOM 1882 O O . VAL B 1 120 ? 0.035 13.195 -14.867 1 79.38 120 VAL B O 1
ATOM 1885 N N . GLY B 1 121 ? -0.817 11.148 -14.883 1 74.94 121 GLY B N 1
ATOM 1886 C CA . GLY B 1 121 ? -1.817 11.445 -13.867 1 74.94 121 GLY B CA 1
ATOM 1887 C C . GLY B 1 121 ? -1.215 11.898 -12.547 1 74.94 121 GLY B C 1
ATOM 1888 O O . GLY B 1 121 ? -1.69 12.859 -11.938 1 74.94 121 GLY B O 1
ATOM 1889 N N . ILE B 1 122 ? -0.158 11.289 -12.125 1 67.19 122 ILE B N 1
ATOM 1890 C CA . ILE B 1 122 ? 0.536 11.648 -10.891 1 67.19 122 ILE B CA 1
ATOM 1891 C C . ILE B 1 122 ? 1.087 13.07 -11 1 67.19 122 ILE B C 1
ATOM 1893 O O . ILE B 1 122 ? 0.93 13.875 -10.086 1 67.19 122 ILE B O 1
ATOM 1897 N N . VAL B 1 123 ? 1.72 13.344 -12.141 1 71.19 123 VAL B N 1
ATOM 1898 C CA . VAL B 1 123 ? 2.291 14.664 -12.359 1 71.19 123 VAL B CA 1
ATOM 1899 C C . VAL B 1 123 ? 1.196 15.727 -12.266 1 71.19 123 VAL B C 1
ATOM 1901 O O . VAL B 1 123 ? 1.384 16.766 -11.625 1 71.19 123 VAL B O 1
ATOM 1904 N N . ILE B 1 124 ? 0.076 15.453 -12.789 1 73.94 124 ILE B N 1
ATOM 1905 C CA . ILE B 1 124 ? -1.037 16.391 -12.773 1 73.94 124 ILE B CA 1
ATOM 1906 C C . ILE B 1 124 ? -1.54 16.578 -11.344 1 73.94 124 ILE B C 1
ATOM 1908 O O . ILE B 1 124 ? -1.811 17.703 -10.914 1 73.94 124 ILE B O 1
ATOM 1912 N N . CYS B 1 125 ? -1.664 15.594 -10.578 1 67.12 125 CYS B N 1
ATOM 1913 C CA . CYS B 1 125 ? -2.125 15.664 -9.195 1 67.12 125 CYS B CA 1
ATOM 1914 C C . CYS B 1 125 ? -1.176 16.5 -8.344 1 67.12 125 CYS B C 1
ATOM 1916 O O . CYS B 1 125 ? -1.613 17.25 -7.469 1 67.12 125 CYS B O 1
ATOM 1918 N N . CYS B 1 126 ? 0.075 16.406 -8.664 1 62.97 126 CYS B N 1
ATOM 1919 C CA . CYS B 1 126 ? 1.084 17.109 -7.875 1 62.97 126 CYS B CA 1
ATOM 1920 C C . CYS B 1 126 ? 1.08 18.609 -8.18 1 62.97 126 CYS B C 1
ATOM 1922 O O . CYS B 1 126 ? 1.51 19.406 -7.355 1 62.97 126 CYS B O 1
ATOM 1924 N N . THR B 1 127 ? 0.586 18.844 -9.305 1 67.5 127 THR B N 1
ATOM 1925 C CA . THR B 1 127 ? 0.54 20.266 -9.648 1 67.5 127 THR B CA 1
ATOM 1926 C C . THR B 1 127 ? -0.735 20.906 -9.109 1 67.5 127 THR B C 1
ATOM 1928 O O . THR B 1 127 ? -0.915 22.125 -9.211 1 67.5 127 THR B O 1
ATOM 1931 N N . ALA B 1 128 ? -1.65 20.141 -8.641 1 59.44 128 ALA B N 1
ATOM 1932 C CA . ALA B 1 128 ? -2.883 20.656 -8.062 1 59.44 128 ALA B CA 1
ATOM 1933 C C . ALA B 1 128 ? -2.619 21.312 -6.703 1 59.44 128 ALA B C 1
ATOM 1935 O O . ALA B 1 128 ? -3.518 21.906 -6.109 1 59.44 128 ALA B O 1
ATOM 1936 N N . GLN B 1 129 ? -1.474 21.344 -6.125 1 51.66 129 GLN B N 1
ATOM 1937 C CA . GLN B 1 129 ? -1.223 22.062 -4.875 1 51.66 129 GLN B CA 1
ATOM 1938 C C . GLN B 1 129 ? -1.3 23.562 -5.082 1 51.66 129 GLN B C 1
ATOM 1940 O O . GLN B 1 129 ? -0.975 24.062 -6.16 1 51.66 129 GLN B O 1
#

Radius of gyration: 18.21 Å; Cα contacts (8 Å, |Δi|>4): 370; chains: 2; bounding box: 36×54×47 Å

InterPro domains:
  IPR018908 Putative transmembrane family 234 [PF10639] (10-126)
  IPR018908 Putative transmembrane family 234 [PTHR28668] (8-128)
  IPR037185 Multidrug transporter EmrE superfamily [SSF103481] (49-126)

Secondary structure (DSSP, 8-state):
-HHHHHHHHHHHHHHHHHHHHHHHHHHHHHHTS----SSHHHHHHHHHHHHHH-HHHHHHHHHHHHHHHHHHHHHHHS-HHHHHHHHHHHHHHHHHHHHHHTT-----HHHHHHHHHHHHHHHHHHHT-/-HHHHHHHHHHHHHHHHHHHHHHHHHHHHHHTS----SSHHHHHHHHHHHHHH-HHHHHHHHHHHHHHHHHHHHHHHS-HHHHHHHHHHHHHHHHHHHHHHTT-----HHHHHHHHHHHHHHHHHHHT-

Nearest PDB structures (foldseek):
  7szt-assembly1_B  TM=6.486E-01  e=1.793E-01  Clostridiales bacterium oral taxon 876
  8vxu-assembly2_D  TM=6.370E-01  e=3.443E-01  Clostridia bacterium
  8tgy-assembly1_A  TM=7.071E-01  e=1.207E+00  Clostridia bacterium
  8uoz-assembly1_A  TM=5.695E-01  e=9.875E-01  Escherichia coli
  8t46-assembly1_B  TM=4.276E-01  e=6.989E+00  Homo sapiens

Solvent-accessible surface area (backbone atoms only — not comparable to full-atom values): 12391 Å² total; per-residue (Å²): 116,70,66,62,62,56,40,39,38,52,53,24,10,46,40,40,6,52,22,46,46,42,32,26,56,31,32,32,60,41,67,74,46,91,68,94,53,88,45,68,66,60,37,52,52,48,39,51,52,53,28,60,68,32,63,65,17,36,52,35,44,52,52,32,51,54,25,52,55,43,42,48,54,34,36,38,73,40,60,58,68,42,43,46,32,50,24,34,42,44,17,37,52,34,23,50,54,43,25,40,72,72,66,47,91,62,83,43,72,40,34,48,51,11,46,49,33,28,40,51,11,29,52,38,26,40,61,44,108,114,72,65,64,60,55,41,37,38,52,53,26,11,46,39,41,6,52,23,45,44,41,31,25,55,32,32,32,60,41,67,71,48,89,68,93,52,89,46,67,67,60,39,51,53,49,40,53,52,54,28,58,69,32,63,66,17,35,53,34,42,52,53,32,52,54,22,52,55,43,42,49,53,32,33,38,75,40,60,58,74,37,44,47,47,37,24,35,40,44,17,38,51,33,23,44,52,43,24,38,74,73,65,43,91,52,90,33,73,37,31,52,54,9,48,52,33,19,54,52,11,33,54,39,21,58,63,52,110